Protein AF-A0A9E3TU97-F1 (afdb_monomer_lite)

Secondary structure (DSSP, 8-state):
--HHHHHH---HHHHHHHHHHHHHTT-HHHHHHHHHHHHHH-TT-HHHHHHHHHHHHHHHTHHHHHHHHHHHHTSTT--HHHHHHHHHHHHTT-HHHHHHHHHHHHHHHTTSTTHHHHHHHHHHHTT-HHHHHHHSTTT--TTTS-HHHHHHHHHHHHHHT-HHHHHHHHHHHHTT--GGGHHHHHHHHHHHHHHHHHHS--------------PPPSS-GGGTT--------------

pLDDT: mean 88.55, std 14.14, range [38.28, 98.56]

Structure (mmCIF, N/CA/C/O backbone):
data_AF-A0A9E3TU97-F1
#
_entry.id   AF-A0A9E3TU97-F1
#
loop_
_atom_site.group_PDB
_atom_site.id
_atom_site.type_symbol
_atom_site.label_atom_id
_atom_site.label_alt_id
_atom_site.label_comp_id
_atom_site.label_asym_id
_atom_site.label_entity_id
_atom_site.label_seq_id
_atom_site.pdbx_PDB_ins_code
_atom_site.Cartn_x
_atom_site.Cartn_y
_atom_site.Cartn_z
_atom_site.occupancy
_atom_site.B_iso_or_equiv
_atom_site.auth_seq_id
_atom_site.auth_comp_id
_atom_site.auth_asym_id
_atom_site.auth_atom_id
_atom_site.pdbx_PDB_model_num
ATOM 1 N N . MET A 1 1 ? -29.996 3.936 22.826 1.00 59.66 1 MET A N 1
ATOM 2 C CA . MET A 1 1 ? -29.607 3.284 21.554 1.00 59.66 1 MET A CA 1
ATOM 3 C C . MET A 1 1 ? -30.257 4.063 20.418 1.00 59.66 1 MET A C 1
ATOM 5 O O . MET A 1 1 ? -31.424 4.409 20.568 1.00 59.66 1 MET A O 1
ATOM 9 N N . SER A 1 2 ? -29.524 4.461 19.370 1.00 70.62 2 SER A N 1
ATOM 10 C CA . SER A 1 2 ? -30.099 5.313 18.312 1.00 70.62 2 SER A CA 1
ATOM 11 C C . SER A 1 2 ? -31.160 4.543 17.513 1.00 70.62 2 SER A C 1
ATOM 13 O O . SER A 1 2 ? -31.011 3.342 17.291 1.00 70.62 2 SER A O 1
ATOM 15 N N . LYS A 1 3 ? -32.227 5.225 17.072 1.00 77.06 3 LYS A N 1
ATOM 16 C CA . LYS A 1 3 ? -33.308 4.626 16.264 1.00 77.06 3 LYS A CA 1
ATOM 17 C C . LYS A 1 3 ? -32.763 3.898 15.024 1.00 77.06 3 LYS A C 1
ATOM 19 O O . LYS A 1 3 ? -33.235 2.820 14.697 1.00 77.06 3 LYS A O 1
ATOM 24 N N . TYR A 1 4 ? -31.711 4.445 14.414 1.00 77.31 4 TYR A N 1
ATOM 25 C CA . TYR A 1 4 ? -31.039 3.861 13.254 1.00 77.31 4 TYR A CA 1
ATOM 26 C C . TYR A 1 4 ? -30.397 2.494 13.545 1.00 77.31 4 TYR A C 1
ATOM 28 O O . TYR A 1 4 ? -30.571 1.570 12.764 1.00 77.31 4 TYR A O 1
ATOM 36 N N . ILE A 1 5 ? -29.707 2.323 14.682 1.00 79.81 5 ILE A N 1
ATOM 37 C CA . ILE A 1 5 ? -29.074 1.035 15.040 1.00 79.81 5 ILE A CA 1
ATOM 38 C C . ILE A 1 5 ? -30.126 -0.052 15.287 1.00 79.81 5 ILE A C 1
ATOM 40 O O . ILE A 1 5 ? -29.902 -1.214 14.966 1.00 79.81 5 ILE A O 1
ATOM 44 N N . VAL A 1 6 ? -31.277 0.326 15.847 1.00 76.81 6 VAL A N 1
ATOM 45 C CA . VAL A 1 6 ? -32.398 -0.598 16.072 1.00 76.81 6 VAL A CA 1
ATOM 46 C C . VAL A 1 6 ? -33.006 -1.068 14.747 1.00 76.81 6 VAL A C 1
ATOM 48 O O . VAL A 1 6 ? -33.465 -2.200 14.654 1.00 76.81 6 VAL A O 1
ATOM 51 N N . GLU A 1 7 ? -32.999 -0.208 13.730 1.00 76.31 7 GLU A N 1
ATOM 52 C CA . GLU A 1 7 ? -33.662 -0.444 12.447 1.00 76.31 7 GLU A CA 1
ATOM 53 C C . GLU A 1 7 ? -32.742 -1.104 11.402 1.00 76.31 7 GLU A C 1
ATOM 55 O O . GLU A 1 7 ? -33.196 -1.960 10.649 1.00 76.31 7 GLU A O 1
ATOM 60 N N . TYR A 1 8 ? -31.447 -0.765 11.388 1.00 79.38 8 TYR A N 1
ATOM 61 C CA . TYR A 1 8 ? -30.492 -1.183 10.348 1.00 79.38 8 TYR A CA 1
ATOM 62 C C . TYR A 1 8 ? -29.291 -1.985 10.877 1.00 79.38 8 TYR A C 1
ATOM 64 O O . TYR A 1 8 ? -28.453 -2.429 10.094 1.00 79.38 8 TYR A O 1
ATOM 72 N N . GLY A 1 9 ? -29.202 -2.199 12.192 1.00 83.25 9 GLY A N 1
ATOM 73 C CA . GLY A 1 9 ? -28.065 -2.857 12.833 1.00 83.25 9 GLY A CA 1
ATOM 74 C C . GLY A 1 9 ? -26.868 -1.927 13.060 1.00 83.25 9 GLY A C 1
ATOM 75 O O . GLY A 1 9 ? -26.787 -0.810 12.547 1.00 83.25 9 GLY A O 1
ATOM 76 N N . ALA A 1 10 ? -25.928 -2.384 13.888 1.00 87.50 10 ALA A N 1
ATOM 77 C CA . ALA A 1 10 ? -24.678 -1.676 14.135 1.00 87.50 10 ALA A CA 1
ATOM 78 C C . ALA A 1 10 ? -23.630 -2.065 13.082 1.00 87.50 10 ALA A C 1
ATOM 80 O O . ALA A 1 10 ? -23.418 -3.246 12.820 1.00 87.50 10 ALA A O 1
ATOM 81 N N . THR A 1 11 ? -22.944 -1.069 12.524 1.00 92.31 11 THR A N 1
ATOM 82 C CA . THR A 1 11 ? -21.748 -1.248 11.688 1.00 92.31 11 THR A CA 1
ATOM 83 C C . THR A 1 11 ? -20.593 -0.452 12.286 1.00 92.31 11 THR A C 1
ATOM 85 O O . THR A 1 11 ? -20.832 0.502 13.034 1.00 92.31 11 THR A O 1
ATOM 88 N N . GLY A 1 12 ? -19.347 -0.791 11.933 1.00 92.31 12 GLY A N 1
ATOM 89 C CA . GLY A 1 12 ? -18.174 -0.031 12.383 1.00 92.31 12 GLY A CA 1
ATOM 90 C C . GLY A 1 12 ? -18.302 1.466 12.084 1.00 92.31 12 GLY A C 1
ATOM 91 O O . GLY A 1 12 ? -18.109 2.301 12.962 1.00 92.31 12 GLY A O 1
ATOM 92 N N . MET A 1 13 ? -18.785 1.817 10.887 1.00 93.50 13 MET A N 1
ATOM 93 C CA . MET A 1 13 ? -19.034 3.208 10.500 1.00 93.50 13 MET A CA 1
ATOM 94 C C . MET A 1 13 ? -20.091 3.916 11.345 1.00 93.50 13 MET A C 1
ATOM 96 O O . MET A 1 13 ? -19.877 5.056 11.767 1.00 93.50 13 MET A O 1
ATOM 100 N N . VAL A 1 14 ? -21.218 3.256 11.607 1.00 94.44 14 VAL A N 1
ATOM 101 C CA . VAL A 1 14 ? -22.294 3.830 12.423 1.00 94.44 14 VAL A CA 1
ATOM 102 C C . VAL A 1 14 ? -21.816 4.055 13.854 1.00 94.44 14 VAL A C 1
ATOM 104 O O . VAL A 1 14 ? -22.097 5.108 14.425 1.00 94.44 14 VAL A O 1
ATOM 107 N N . LEU A 1 15 ? -21.070 3.105 14.421 1.00 95.75 15 LEU A N 1
ATOM 108 C CA . LEU A 1 15 ? -20.537 3.227 15.775 1.00 95.75 15 LEU A CA 1
ATOM 109 C C . LEU A 1 15 ? -19.451 4.303 15.869 1.00 95.75 15 LEU A C 1
ATOM 111 O O . LEU A 1 15 ? -19.519 5.128 16.773 1.00 95.75 15 LEU A O 1
ATOM 115 N N . THR A 1 16 ? -18.539 4.410 14.902 1.00 96.31 16 THR A N 1
ATOM 116 C CA . THR A 1 16 ? -17.549 5.501 14.863 1.00 96.31 16 THR A CA 1
ATOM 117 C C . THR A 1 16 ? -18.216 6.877 14.777 1.00 96.31 16 THR A C 1
ATOM 119 O O . THR A 1 16 ? -17.825 7.802 15.486 1.00 96.31 16 THR A O 1
ATOM 122 N N . ASN A 1 17 ? -19.269 7.032 13.970 1.00 95.06 17 ASN A N 1
ATOM 123 C CA . ASN A 1 17 ? -20.013 8.294 13.909 1.00 95.06 17 ASN A CA 1
ATOM 124 C C . ASN A 1 17 ? -20.800 8.569 15.198 1.00 95.06 17 ASN A C 1
ATOM 126 O O . ASN A 1 17 ? -20.856 9.710 15.652 1.00 95.06 17 ASN A O 1
ATOM 130 N N . LEU A 1 18 ? -21.370 7.538 15.826 1.00 95.00 18 LEU A N 1
ATOM 131 C CA . LEU A 1 18 ? -22.032 7.678 17.121 1.00 95.00 18 LEU A CA 1
ATOM 132 C C . LEU A 1 18 ? -21.039 8.100 18.209 1.00 95.00 18 LEU A C 1
ATOM 134 O O . LEU A 1 18 ? -21.344 8.997 18.991 1.00 95.00 18 LEU A O 1
ATOM 138 N N . ALA A 1 19 ? -19.847 7.502 18.236 1.00 96.75 19 ALA A N 1
ATOM 139 C CA . ALA A 1 19 ? -18.779 7.879 19.149 1.00 96.75 19 ALA A CA 1
ATOM 140 C C . ALA A 1 19 ? -18.426 9.367 19.010 1.00 96.75 19 ALA A C 1
ATOM 142 O O . ALA A 1 19 ? -18.309 10.046 20.029 1.00 96.75 19 ALA A O 1
ATOM 143 N N . LYS A 1 20 ? -18.347 9.908 17.782 1.00 96.25 20 LYS A N 1
ATOM 144 C CA . LYS A 1 20 ? -18.107 11.348 17.550 1.00 96.25 20 LYS A CA 1
ATOM 145 C C . LYS A 1 20 ? -19.164 12.225 18.224 1.00 96.25 20 LYS A C 1
ATOM 147 O O . LYS A 1 20 ? -18.806 13.163 18.925 1.00 96.25 20 LYS A O 1
ATOM 152 N N . VAL A 1 21 ? -20.446 11.866 18.110 1.00 96.25 21 VAL A N 1
ATOM 153 C CA . VAL A 1 21 ? -21.548 12.594 18.773 1.00 96.25 21 VAL A CA 1
ATOM 154 C C . VAL A 1 21 ? -21.397 12.593 20.298 1.00 96.25 21 VAL A C 1
ATOM 156 O O . VAL A 1 21 ? -21.683 13.597 20.945 1.00 96.25 21 VAL A O 1
ATOM 159 N N . TYR A 1 22 ? -20.957 11.481 20.892 1.00 96.38 22 TYR A N 1
ATOM 160 C CA . TYR A 1 22 ? -20.690 11.416 22.333 1.00 96.38 22 TYR A CA 1
ATOM 161 C C . TYR A 1 22 ? -19.464 12.249 22.734 1.00 96.38 22 TYR A C 1
ATOM 163 O O . TYR A 1 22 ? -19.502 12.937 23.754 1.00 96.38 22 TYR A O 1
ATOM 171 N N . ALA A 1 23 ? -18.406 12.251 21.922 1.00 96.25 23 ALA A N 1
ATOM 172 C CA . ALA A 1 23 ? -17.219 13.068 22.165 1.00 96.25 23 ALA A CA 1
ATOM 173 C C . ALA A 1 23 ? -17.539 14.573 22.111 1.00 96.25 23 ALA A C 1
ATOM 175 O O . ALA A 1 23 ? -17.132 15.318 22.998 1.00 96.25 23 ALA A O 1
ATOM 176 N N . GLU A 1 24 ? -18.353 15.014 21.146 1.00 96.25 24 GLU A N 1
ATOM 177 C CA . GLU A 1 24 ? -18.825 16.407 21.038 1.00 96.25 24 GLU A CA 1
ATOM 178 C C . GLU A 1 24 ? -19.641 16.868 22.258 1.00 96.25 24 GLU A C 1
ATOM 180 O O . GLU A 1 24 ? -19.709 18.060 22.553 1.00 96.25 24 GLU A O 1
ATOM 185 N N . ARG A 1 25 ? -20.235 15.930 23.005 1.00 96.50 25 ARG A N 1
ATOM 186 C CA . ARG A 1 25 ? -20.959 16.195 24.260 1.00 96.50 25 ARG A CA 1
ATOM 187 C C . ARG A 1 25 ? -20.062 16.171 25.500 1.00 96.50 25 ARG A C 1
ATOM 189 O O . ARG A 1 25 ? -20.557 16.347 26.610 1.00 96.50 25 ARG A O 1
ATOM 196 N N . GLY A 1 26 ? -18.761 15.934 25.336 1.00 96.25 26 GLY A N 1
ATOM 197 C CA . GLY A 1 26 ? -17.810 15.757 26.435 1.00 96.25 26 GLY A CA 1
ATOM 198 C C . GLY A 1 26 ? -17.898 14.387 27.117 1.00 96.25 26 GLY A C 1
ATOM 199 O O . GLY A 1 26 ? -17.238 14.154 28.131 1.00 96.25 26 GLY A O 1
ATOM 200 N N . GLU A 1 27 ? -18.672 13.447 26.569 1.00 97.25 27 GLU A N 1
ATOM 201 C CA . GLU A 1 27 ? -18.866 12.097 27.110 1.00 97.25 27 GLU A CA 1
ATOM 202 C C . GLU A 1 27 ? -17.730 11.153 26.656 1.00 97.25 27 GLU A C 1
ATOM 204 O O . GLU A 1 27 ? -17.955 10.059 26.136 1.00 97.25 27 GLU A O 1
ATOM 209 N N . ASN A 1 28 ? -16.475 11.572 26.855 1.00 95.00 28 ASN A N 1
ATOM 210 C CA . ASN A 1 28 ? -15.288 10.969 26.229 1.00 95.00 28 ASN A CA 1
ATOM 211 C C . ASN A 1 28 ? -15.096 9.476 26.537 1.00 95.00 28 ASN A C 1
ATOM 213 O O . ASN A 1 28 ? -14.736 8.709 25.650 1.00 95.00 28 ASN A O 1
ATOM 217 N N . LYS A 1 29 ? -15.381 9.035 27.771 1.00 95.69 29 LYS A N 1
ATOM 218 C CA . LYS A 1 29 ? -15.289 7.607 28.138 1.00 95.69 29 LYS A CA 1
ATOM 219 C C . LYS A 1 29 ? -16.288 6.750 27.360 1.00 95.69 29 LYS A C 1
ATOM 221 O O . LYS A 1 29 ? -15.980 5.625 26.983 1.00 95.69 29 LYS A O 1
ATOM 226 N N . GLN A 1 30 ? -17.490 7.279 27.139 1.00 96.31 30 GLN A N 1
ATOM 227 C CA . GLN A 1 30 ? -18.523 6.587 26.380 1.00 96.31 30 GLN A CA 1
ATOM 228 C C . GLN A 1 30 ? -18.210 6.610 24.884 1.00 96.31 30 GLN A C 1
ATOM 230 O O . GLN A 1 30 ? -18.377 5.590 24.220 1.00 96.31 30 GLN A O 1
ATOM 235 N N . ALA A 1 31 ? -17.706 7.733 24.369 1.00 97.19 31 ALA A N 1
ATOM 236 C CA . ALA A 1 31 ? -17.239 7.840 22.991 1.00 97.19 31 ALA A CA 1
ATOM 237 C C . ALA A 1 31 ? -16.164 6.792 22.674 1.00 97.19 31 ALA A C 1
ATOM 239 O O . ALA A 1 31 ? -16.297 6.051 21.706 1.00 97.19 31 ALA A O 1
ATOM 240 N N . GLU A 1 32 ? -15.147 6.673 23.528 1.00 97.00 32 GLU A N 1
ATOM 241 C CA . GLU A 1 32 ? -14.060 5.705 23.372 1.00 97.00 32 GLU A CA 1
ATOM 242 C C . GLU A 1 32 ? -14.554 4.250 23.418 1.00 97.00 32 GLU A C 1
ATOM 244 O O . GLU A 1 32 ? -14.161 3.441 22.579 1.00 97.00 32 GLU A O 1
ATOM 249 N N . ALA A 1 33 ? -15.472 3.916 24.333 1.00 96.94 33 ALA A N 1
ATOM 250 C CA . ALA A 1 33 ? -16.066 2.579 24.392 1.00 96.94 33 ALA A CA 1
ATOM 251 C C . ALA A 1 33 ? -16.848 2.231 23.110 1.00 96.94 33 ALA A C 1
ATOM 253 O O . ALA A 1 33 ? -16.692 1.140 22.564 1.00 96.94 33 ALA A O 1
ATOM 254 N N . ILE A 1 34 ? -17.647 3.174 22.596 1.00 96.62 34 ILE A N 1
ATOM 255 C CA . ILE A 1 34 ? -18.413 2.993 21.352 1.00 96.62 34 ILE A CA 1
ATOM 256 C C . ILE A 1 34 ? -17.475 2.885 20.143 1.00 96.62 34 ILE A C 1
ATOM 258 O O . ILE A 1 34 ? -17.721 2.083 19.243 1.00 96.62 34 ILE A O 1
ATOM 262 N N . LEU A 1 35 ? -16.395 3.668 20.119 1.00 97.25 35 LEU A N 1
ATOM 263 C CA . LEU A 1 35 ? -15.379 3.608 19.073 1.00 97.25 35 LEU A CA 1
ATOM 264 C C . LEU A 1 35 ? -14.713 2.227 19.031 1.00 97.25 35 LEU A C 1
ATOM 266 O O . LEU A 1 35 ? -14.584 1.639 17.958 1.00 97.25 35 LEU A O 1
ATOM 270 N N . TRP A 1 36 ? -14.364 1.676 20.196 1.00 97.00 36 TRP A N 1
ATOM 271 C CA . TRP A 1 36 ? -13.825 0.321 20.301 1.00 97.00 36 TRP A CA 1
ATOM 272 C C . TRP A 1 36 ? -14.825 -0.748 19.842 1.00 97.00 36 TRP A C 1
ATOM 274 O O . TRP A 1 36 ? -14.454 -1.691 19.141 1.00 97.00 36 TRP A O 1
ATOM 284 N N . ASP A 1 37 ? -16.109 -0.597 20.179 1.00 96.31 37 ASP A N 1
ATOM 285 C CA . ASP A 1 37 ? -17.163 -1.467 19.650 1.00 96.31 37 ASP A CA 1
ATOM 286 C C . ASP A 1 37 ? -17.256 -1.390 18.120 1.00 96.31 37 ASP A C 1
ATOM 288 O O . ASP A 1 37 ? -17.420 -2.421 17.469 1.00 96.31 37 ASP A O 1
ATOM 292 N N . GLY A 1 38 ? -17.074 -0.200 17.540 1.00 95.94 38 GLY A N 1
ATOM 293 C CA . GLY A 1 38 ? -16.976 -0.000 16.095 1.00 95.94 38 GLY A CA 1
ATOM 294 C C . GLY A 1 38 ? -15.812 -0.759 15.463 1.00 95.94 38 GLY A C 1
ATOM 295 O O . GLY A 1 38 ? -16.012 -1.473 14.481 1.00 95.94 38 GLY A O 1
ATOM 296 N N . LEU A 1 39 ? -14.623 -0.675 16.061 1.00 95.75 39 LEU A N 1
ATOM 297 C CA . LEU A 1 39 ? -13.429 -1.366 15.567 1.00 95.75 39 LEU A CA 1
ATOM 298 C C . LEU A 1 39 ? -13.539 -2.887 15.639 1.00 95.75 39 LEU A C 1
ATOM 300 O O . LEU A 1 39 ? -13.066 -3.573 14.740 1.00 95.75 39 LEU A O 1
ATOM 304 N N . LYS A 1 40 ? -14.204 -3.439 16.658 1.00 95.00 40 LYS A N 1
ATOM 305 C CA . LYS A 1 40 ? -14.471 -4.886 16.713 1.00 95.00 40 LYS A CA 1
ATOM 306 C C . LYS A 1 40 ? -15.360 -5.374 15.564 1.00 95.00 40 LYS A C 1
ATOM 308 O O . LYS A 1 40 ? -15.299 -6.555 15.235 1.00 95.00 40 LYS A O 1
ATOM 313 N N . LEU A 1 41 ? -16.190 -4.500 14.985 1.00 94.62 41 LEU A N 1
ATOM 314 C CA . LEU A 1 41 ? -17.017 -4.820 13.817 1.00 94.62 41 LEU A CA 1
ATOM 315 C C . LEU A 1 41 ? -16.273 -4.609 12.496 1.00 94.62 41 LEU A C 1
ATOM 317 O O . LEU A 1 41 ? -16.476 -5.376 11.560 1.00 94.62 41 LEU A O 1
ATOM 321 N N . ASP A 1 42 ? -15.447 -3.569 12.412 1.00 94.31 42 ASP A N 1
ATOM 322 C CA . ASP A 1 42 ? -14.625 -3.269 11.241 1.00 94.31 42 ASP A CA 1
ATOM 323 C C . ASP A 1 42 ? -13.261 -2.714 11.679 1.00 94.31 42 ASP A C 1
ATOM 325 O O . ASP A 1 42 ? -13.098 -1.498 11.836 1.00 94.31 42 ASP A O 1
ATOM 329 N N . PRO A 1 43 ? -12.257 -3.586 11.876 1.00 93.50 43 PRO A N 1
ATOM 330 C CA . PRO A 1 43 ? -10.947 -3.147 12.338 1.00 93.50 43 PRO A CA 1
ATOM 331 C C . PRO A 1 43 ? -10.136 -2.420 11.262 1.00 93.50 43 PRO A C 1
ATOM 333 O O . PRO A 1 43 ? -9.088 -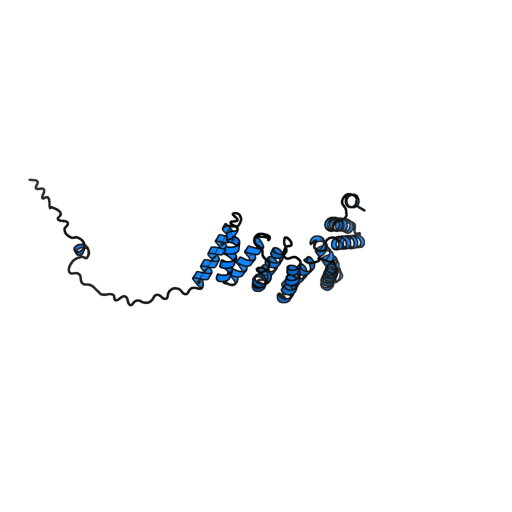1.843 11.559 1.00 93.50 43 PRO A O 1
ATOM 336 N N . ASN A 1 44 ? -10.592 -2.462 10.006 1.00 93.56 44 ASN A N 1
ATOM 337 C CA . ASN A 1 44 ? -9.924 -1.825 8.879 1.00 93.56 44 ASN A CA 1
ATOM 338 C C . ASN A 1 44 ? -10.548 -0.474 8.522 1.00 93.56 44 ASN A C 1
ATOM 340 O O . ASN A 1 44 ? -10.085 0.179 7.582 1.00 93.56 44 ASN A O 1
ATOM 344 N N . GLN A 1 45 ? -11.548 -0.030 9.291 1.00 93.12 45 GLN A N 1
ATOM 345 C CA . GLN A 1 45 ? -12.119 1.295 9.159 1.00 93.12 45 GLN A CA 1
ATOM 346 C C . GLN A 1 45 ? -11.094 2.360 9.562 1.00 93.12 45 GLN A C 1
ATOM 348 O O . GLN A 1 45 ? -10.863 2.627 10.742 1.00 93.12 45 GLN A O 1
ATOM 353 N N . GLU A 1 46 ? -10.521 3.025 8.565 1.00 91.81 46 GLU A N 1
ATOM 354 C CA . GLU A 1 46 ? -9.435 3.990 8.745 1.00 91.81 46 GLU A CA 1
ATOM 355 C C . GLU A 1 46 ? -9.753 5.089 9.765 1.00 91.81 46 GLU A C 1
ATOM 357 O O . GLU A 1 46 ? -9.002 5.281 10.717 1.00 91.81 46 GLU A O 1
ATOM 362 N N . ASN A 1 47 ? -10.903 5.752 9.620 1.00 93.31 47 ASN A N 1
ATOM 363 C CA . ASN A 1 47 ? -11.310 6.829 10.525 1.00 93.31 47 ASN A CA 1
ATOM 364 C C . ASN A 1 47 ? -11.428 6.367 11.983 1.00 93.31 47 ASN A C 1
ATOM 366 O O . ASN A 1 47 ? -11.076 7.116 12.891 1.00 93.31 47 ASN A O 1
ATOM 370 N N . GLY A 1 48 ? -11.951 5.158 12.208 1.00 95.50 48 GLY A N 1
ATOM 371 C CA . GLY A 1 48 ? -12.093 4.606 13.551 1.00 95.50 48 GLY A CA 1
ATOM 372 C C . GLY A 1 48 ? -10.735 4.268 14.158 1.00 95.50 48 GLY A C 1
ATOM 373 O O . GLY A 1 48 ? -10.458 4.627 15.300 1.00 95.50 48 GLY A O 1
ATOM 374 N N . LEU A 1 49 ? -9.867 3.635 13.364 1.00 95.56 49 LEU A N 1
ATOM 375 C CA . LEU A 1 49 ? -8.552 3.176 13.804 1.00 95.56 49 LEU A CA 1
ATOM 376 C C . LEU A 1 49 ? -7.624 4.350 14.119 1.00 95.56 49 LEU A C 1
ATOM 378 O O . LEU A 1 49 ? -6.967 4.350 15.157 1.00 95.56 49 LEU A O 1
ATOM 382 N N . LEU A 1 50 ? -7.595 5.361 13.250 1.00 94.50 50 LEU A N 1
ATOM 383 C CA . LEU A 1 50 ? -6.784 6.557 13.459 1.00 94.50 50 LEU A CA 1
ATOM 384 C C . LEU A 1 50 ? -7.258 7.368 14.657 1.00 94.50 50 LEU A C 1
ATOM 386 O O . LEU A 1 50 ? -6.437 7.838 15.438 1.00 94.50 50 LEU A O 1
ATOM 390 N N . TRP A 1 51 ? -8.573 7.510 14.833 1.00 96.88 51 TRP A N 1
ATOM 391 C CA . TRP A 1 51 ? -9.090 8.233 15.987 1.00 96.88 51 TRP A CA 1
ATOM 392 C C . TRP A 1 51 ? -8.790 7.496 17.296 1.00 96.88 51 TRP A C 1
ATOM 394 O O . TRP A 1 51 ? -8.370 8.118 18.269 1.00 96.88 51 TRP A O 1
ATOM 404 N N . TRP A 1 52 ? -8.918 6.167 17.303 1.00 96.75 52 TRP A N 1
ATOM 405 C CA . TRP A 1 52 ? -8.506 5.335 18.431 1.00 96.75 52 TRP A CA 1
ATOM 406 C C . TRP A 1 52 ? -7.021 5.533 18.748 1.00 96.75 52 TRP A C 1
ATOM 408 O O . TRP A 1 52 ? -6.669 5.851 19.882 1.00 96.75 52 TRP A O 1
ATOM 418 N N . ALA A 1 53 ? -6.150 5.436 17.742 1.00 95.19 53 ALA A N 1
ATOM 419 C CA . ALA A 1 53 ? -4.718 5.634 17.925 1.00 95.19 53 ALA A CA 1
ATOM 420 C C . ALA A 1 53 ? -4.377 7.031 18.468 1.00 95.19 53 ALA A C 1
ATOM 422 O O . ALA A 1 53 ? -3.577 7.136 19.396 1.00 95.19 53 ALA A O 1
ATOM 423 N N . ALA A 1 54 ? -5.037 8.079 17.964 1.00 95.38 54 ALA A N 1
ATOM 424 C CA . ALA A 1 54 ? -4.849 9.454 18.420 1.00 95.38 54 ALA A CA 1
ATOM 425 C C . ALA A 1 54 ? -5.227 9.638 19.900 1.00 95.38 54 ALA A C 1
ATOM 427 O O . ALA A 1 54 ? -4.448 10.210 20.657 1.00 95.38 54 ALA A O 1
ATOM 428 N N . ILE A 1 55 ? -6.363 9.082 20.351 1.00 95.81 55 ILE A N 1
ATOM 429 C CA . ILE A 1 55 ? -6.781 9.141 21.767 1.00 95.81 55 ILE A CA 1
ATOM 430 C C . ILE A 1 55 ? -5.702 8.553 22.687 1.00 95.81 55 ILE A C 1
ATOM 432 O O . ILE A 1 55 ? -5.436 9.079 23.770 1.00 95.81 55 ILE A O 1
ATOM 436 N N . HIS A 1 56 ? -5.087 7.441 22.284 1.00 96.19 56 HIS A N 1
ATOM 437 C CA . HIS A 1 56 ? -4.044 6.799 23.079 1.00 96.19 56 HIS A CA 1
ATOM 438 C C . HIS A 1 56 ? -2.696 7.521 22.976 1.00 96.19 56 HIS A C 1
ATOM 440 O O . HIS A 1 56 ? -1.986 7.619 23.980 1.00 96.19 56 HIS A O 1
ATOM 446 N N . GLU A 1 57 ? -2.352 8.050 21.803 1.00 95.00 57 GLU A N 1
ATOM 447 C CA . GLU A 1 57 ? -1.138 8.840 21.594 1.00 95.00 57 GLU A CA 1
ATOM 448 C C . GLU A 1 57 ? -1.160 10.145 22.397 1.00 95.00 57 GLU A C 1
ATOM 450 O O . GLU A 1 57 ? -0.173 10.477 23.046 1.00 95.00 57 GLU A O 1
ATOM 455 N N . GLU A 1 58 ? -2.299 10.835 22.478 1.00 95.81 58 GLU A N 1
ATOM 456 C CA . GLU A 1 58 ? -2.460 12.022 23.331 1.00 95.81 58 GLU A CA 1
ATOM 457 C C . GLU A 1 58 ? -2.212 11.719 24.817 1.00 95.81 58 GLU A C 1
ATOM 459 O O . GLU A 1 58 ? -1.720 12.567 25.562 1.00 95.81 58 GLU A O 1
ATOM 464 N N . ARG A 1 59 ? -2.542 10.501 25.265 1.00 94.75 59 ARG A N 1
ATOM 465 C CA . ARG A 1 59 ? -2.421 10.093 26.674 1.00 94.75 59 ARG A CA 1
ATOM 466 C C . ARG A 1 59 ? -1.029 9.599 27.046 1.00 94.75 59 ARG A C 1
ATOM 468 O O . ARG A 1 59 ? -0.596 9.829 28.172 1.00 94.75 59 ARG A O 1
ATOM 475 N N . LEU A 1 60 ? -0.368 8.863 26.153 1.00 95.62 60 LEU A N 1
ATOM 476 C CA . LEU A 1 60 ? 0.854 8.103 26.460 1.00 95.62 60 LEU A CA 1
ATOM 477 C C . LEU A 1 60 ? 1.983 8.327 25.436 1.00 95.62 60 LEU A C 1
ATOM 479 O O . LEU A 1 60 ? 2.985 7.610 25.447 1.00 95.62 60 LEU A O 1
ATOM 483 N N . GLY A 1 61 ? 1.831 9.295 24.533 1.00 93.50 61 GLY A N 1
ATOM 484 C CA . GLY A 1 61 ? 2.766 9.557 23.444 1.00 93.50 61 GLY A CA 1
ATOM 485 C C . GLY A 1 61 ? 2.890 8.373 22.485 1.00 93.50 61 GLY A C 1
ATOM 486 O O . GLY A 1 61 ? 1.964 7.579 22.302 1.00 93.50 61 GLY A O 1
ATOM 487 N N . GLN A 1 62 ? 4.079 8.208 21.906 1.00 90.00 62 GLN A N 1
ATOM 488 C CA . GLN A 1 62 ? 4.361 7.148 20.934 1.00 90.00 62 GLN A CA 1
ATOM 489 C C . GLN A 1 62 ? 4.034 5.739 21.456 1.00 90.00 62 GLN A C 1
ATOM 491 O O . GLN A 1 62 ? 3.600 4.891 20.675 1.00 90.00 62 GLN A O 1
ATOM 496 N N . GLN A 1 63 ? 4.203 5.485 22.758 1.00 92.12 63 GLN A N 1
ATOM 497 C CA . GLN A 1 63 ? 3.862 4.189 23.343 1.00 92.12 63 GLN A CA 1
ATOM 498 C C . GLN A 1 63 ? 2.353 3.924 23.274 1.00 92.12 63 GLN A C 1
ATOM 500 O O . GLN A 1 63 ? 1.945 2.832 22.894 1.00 92.12 63 GLN A O 1
ATOM 505 N N . GLY A 1 64 ? 1.522 4.938 23.535 1.00 95.19 64 GLY A N 1
ATOM 506 C CA . GLY A 1 64 ? 0.068 4.831 23.394 1.00 95.19 64 GLY A CA 1
ATOM 507 C C . GLY A 1 64 ? -0.371 4.516 21.967 1.00 95.19 64 GLY A C 1
ATOM 508 O O . GLY A 1 64 ? -1.242 3.670 21.755 1.00 95.19 64 GLY A O 1
ATOM 509 N N . PHE A 1 65 ? 0.275 5.127 20.974 1.00 92.75 65 PHE A N 1
ATOM 510 C CA . PHE A 1 65 ? 0.054 4.778 19.571 1.00 92.75 65 PHE A CA 1
ATOM 511 C C . PHE A 1 65 ? 0.379 3.300 19.299 1.00 92.75 65 PHE A C 1
ATOM 513 O O . PHE A 1 65 ? -0.417 2.578 18.704 1.00 92.75 65 PHE A O 1
ATOM 520 N N . LEU A 1 66 ? 1.536 2.813 19.753 1.00 90.69 66 LEU A N 1
ATOM 521 C CA . LEU A 1 66 ? 1.935 1.420 19.529 1.00 90.69 66 LEU A CA 1
ATOM 522 C C . LEU A 1 66 ? 1.011 0.428 20.247 1.00 90.69 66 LEU A C 1
ATOM 524 O O . LEU A 1 66 ? 0.607 -0.574 19.653 1.00 90.69 66 LEU A O 1
ATOM 528 N N . ASP A 1 67 ? 0.632 0.716 21.489 1.00 93.12 67 ASP A N 1
ATOM 529 C CA . ASP A 1 67 ? -0.249 -0.131 22.296 1.00 93.12 67 ASP A CA 1
ATOM 530 C C . ASP A 1 67 ? -1.668 -0.196 21.718 1.00 93.12 67 ASP A C 1
ATOM 532 O O . ASP A 1 67 ? -2.270 -1.272 21.643 1.00 93.12 67 ASP A O 1
ATOM 536 N N . SER A 1 68 ? -2.199 0.934 21.247 1.00 93.94 68 SER A N 1
ATOM 537 C CA . SER A 1 68 ? -3.511 0.989 20.593 1.00 93.94 68 SER A CA 1
ATOM 538 C C . SER A 1 68 ? -3.522 0.220 19.271 1.00 93.94 68 SER A C 1
ATOM 540 O O . SER A 1 68 ? -4.453 -0.550 19.024 1.00 93.94 68 SER A O 1
ATOM 542 N N . MET A 1 69 ? -2.454 0.328 18.474 1.00 92.81 69 MET A N 1
ATOM 543 C CA . MET A 1 69 ? -2.266 -0.481 17.270 1.00 92.81 69 MET A CA 1
ATOM 544 C C . MET A 1 69 ? -2.169 -1.977 17.611 1.00 92.81 69 MET A C 1
ATOM 546 O O . MET A 1 69 ? -2.865 -2.786 17.000 1.00 92.81 69 MET A O 1
ATOM 550 N N . ASN A 1 70 ? -1.369 -2.365 18.613 1.00 90.81 70 ASN A N 1
ATOM 551 C CA . ASN A 1 70 ? -1.289 -3.749 19.112 1.00 90.81 70 ASN A CA 1
ATOM 552 C C . ASN A 1 70 ? -2.665 -4.292 19.516 1.00 90.81 70 ASN A C 1
ATOM 554 O O . ASN A 1 70 ? -3.020 -5.413 19.156 1.00 90.81 70 ASN A O 1
ATOM 558 N N . THR A 1 71 ? -3.453 -3.472 20.207 1.00 91.88 71 THR A N 1
ATOM 559 C CA . THR A 1 71 ? -4.807 -3.819 20.646 1.00 91.88 71 THR A CA 1
ATOM 560 C C . THR A 1 71 ? -5.738 -4.045 19.452 1.00 91.88 71 THR A C 1
ATOM 562 O O . THR A 1 71 ? -6.424 -5.064 19.396 1.00 91.88 71 THR A O 1
ATOM 565 N N . ALA A 1 72 ? -5.710 -3.166 18.445 1.00 91.00 72 ALA A N 1
ATOM 566 C CA . ALA A 1 72 ? -6.503 -3.327 17.224 1.00 91.00 72 ALA A CA 1
ATOM 567 C C . ALA A 1 72 ? -6.103 -4.572 16.406 1.00 91.00 72 ALA A C 1
ATOM 569 O O . ALA A 1 72 ? -6.954 -5.213 15.793 1.00 91.00 72 ALA A O 1
ATOM 570 N N . ALA A 1 73 ? -4.830 -4.973 16.422 1.00 86.44 73 ALA A N 1
ATOM 571 C CA . ALA A 1 73 ? -4.368 -6.191 15.743 1.00 86.44 73 ALA A CA 1
ATOM 572 C C . ALA A 1 73 ? -4.916 -7.492 16.315 1.00 86.44 73 ALA A C 1
ATOM 574 O O . ALA A 1 73 ? -4.935 -8.495 15.608 1.00 86.44 73 ALA A O 1
ATOM 575 N N . ALA A 1 74 ? -5.303 -7.499 17.591 1.00 88.00 74 ALA A N 1
ATOM 576 C CA . ALA A 1 74 ? -5.898 -8.681 18.198 1.00 88.00 74 ALA A CA 1
ATOM 577 C C . ALA A 1 74 ? -7.280 -8.996 17.598 1.00 88.00 74 ALA A C 1
ATOM 579 O O . ALA A 1 74 ? -7.794 -10.098 17.786 1.00 88.00 74 ALA A O 1
ATOM 580 N N . ILE A 1 75 ? -7.883 -8.046 16.872 1.00 89.81 75 ILE A N 1
ATOM 581 C CA . ILE A 1 75 ? -9.129 -8.260 16.143 1.00 89.81 75 ILE A CA 1
ATOM 582 C C . ILE A 1 75 ? -8.816 -9.062 14.860 1.00 89.81 75 ILE A C 1
ATOM 584 O O . ILE A 1 75 ? -7.930 -8.686 14.090 1.00 89.81 75 ILE A O 1
ATOM 588 N N . PRO A 1 76 ? -9.512 -10.183 14.597 1.00 85.94 76 PRO A N 1
ATOM 589 C CA . PRO A 1 76 ? -9.311 -10.949 13.371 1.00 85.94 76 PRO A CA 1
ATOM 590 C C . PRO A 1 76 ? -9.551 -10.104 12.112 1.00 85.94 76 PRO A C 1
ATOM 592 O O . PRO A 1 76 ? -10.541 -9.385 12.015 1.00 85.94 76 PRO A O 1
ATOM 595 N N . GLY A 1 77 ? -8.657 -10.221 11.128 1.00 85.44 77 GLY A N 1
ATOM 596 C CA . GLY A 1 77 ? -8.761 -9.497 9.855 1.00 85.44 77 GLY A CA 1
ATOM 597 C C . GLY A 1 77 ? -8.181 -8.078 9.858 1.00 85.44 77 GLY A C 1
ATOM 598 O O . GLY A 1 77 ? -8.260 -7.411 8.828 1.00 85.44 77 GLY A O 1
ATOM 599 N N . SER A 1 78 ? -7.575 -7.619 10.958 1.00 89.81 78 SER A N 1
ATOM 600 C CA . SER A 1 78 ? -6.921 -6.306 11.082 1.00 89.81 78 SER A CA 1
ATOM 601 C C . SER A 1 78 ? -5.636 -6.179 10.258 1.00 89.81 78 SER A C 1
ATOM 603 O O . SER A 1 78 ? -4.528 -6.312 10.782 1.00 89.81 78 SER A O 1
ATOM 605 N N . TRP A 1 79 ? -5.754 -5.861 8.973 1.00 92.31 79 TRP A N 1
ATOM 606 C CA . TRP A 1 79 ? -4.601 -5.563 8.123 1.00 92.31 79 TRP A CA 1
ATOM 607 C C . TRP A 1 79 ? -4.231 -4.072 8.151 1.00 92.31 79 TRP A C 1
ATOM 609 O O . TRP A 1 79 ? -3.051 -3.733 8.078 1.00 92.31 79 TRP A O 1
ATOM 619 N N . ARG A 1 80 ? -5.203 -3.163 8.331 1.00 92.62 80 ARG A N 1
ATOM 620 C CA . ARG A 1 80 ? -4.989 -1.703 8.245 1.00 92.62 80 ARG A CA 1
ATOM 621 C C . ARG A 1 80 ? -4.020 -1.181 9.308 1.00 92.62 80 ARG A C 1
ATOM 623 O O . ARG A 1 80 ? -3.280 -0.237 9.052 1.00 92.62 80 ARG A O 1
ATOM 630 N N . ARG A 1 81 ? -3.960 -1.825 10.476 1.00 91.31 81 ARG A N 1
ATOM 631 C CA . ARG A 1 81 ? -2.951 -1.543 11.508 1.00 91.31 81 ARG A CA 1
ATOM 632 C C . ARG A 1 81 ? -1.526 -1.686 10.968 1.00 91.31 81 ARG A C 1
ATOM 634 O O . ARG A 1 81 ? -0.700 -0.808 11.200 1.00 91.31 81 ARG A O 1
ATOM 641 N N . GLN A 1 82 ? -1.240 -2.789 10.276 1.00 92.38 82 GLN A N 1
ATOM 642 C CA . GLN A 1 82 ? 0.102 -3.057 9.756 1.00 92.38 82 GLN A CA 1
ATOM 643 C C . GLN A 1 82 ? 0.515 -1.980 8.749 1.00 92.38 82 GLN A C 1
ATOM 645 O O . GLN A 1 82 ? 1.669 -1.572 8.743 1.00 92.38 82 GLN A O 1
ATOM 650 N N . LEU A 1 83 ? -0.437 -1.450 7.970 1.00 94.44 83 LEU A N 1
ATOM 651 C CA . LEU A 1 83 ? -0.177 -0.357 7.033 1.00 94.44 83 LEU A CA 1
ATOM 652 C C . LEU A 1 83 ? 0.315 0.903 7.762 1.00 94.44 83 LEU A C 1
ATOM 654 O O . LEU A 1 83 ? 1.301 1.513 7.362 1.00 94.44 83 LEU A O 1
ATOM 658 N N . TRP A 1 84 ? -0.328 1.263 8.874 1.00 92.81 84 TRP A N 1
ATOM 659 C CA . TRP A 1 84 ? 0.081 2.416 9.679 1.00 92.81 84 TRP A CA 1
ATOM 660 C C . TRP A 1 84 ? 1.412 2.211 10.401 1.00 92.81 84 TRP A C 1
ATOM 662 O O . TRP A 1 84 ? 2.185 3.159 10.527 1.00 92.81 84 TRP A O 1
ATOM 672 N N . LEU A 1 85 ? 1.709 0.989 10.849 1.00 92.00 85 LEU A N 1
ATOM 673 C CA . LEU A 1 85 ? 3.030 0.671 11.393 1.00 92.00 85 LEU A CA 1
ATOM 674 C C . LEU A 1 85 ? 4.114 0.769 10.320 1.00 92.00 85 LEU A C 1
ATOM 676 O O . LEU A 1 85 ? 5.153 1.367 10.579 1.00 92.00 85 LEU A O 1
ATOM 680 N N . ALA A 1 86 ? 3.842 0.279 9.110 1.00 95.50 86 ALA A N 1
ATOM 681 C CA . ALA A 1 86 ? 4.755 0.401 7.982 1.00 95.50 86 ALA A CA 1
ATOM 682 C C . ALA A 1 86 ? 5.058 1.868 7.652 1.00 95.50 86 ALA A C 1
ATOM 684 O O . ALA A 1 86 ? 6.225 2.241 7.564 1.00 95.50 86 ALA A O 1
ATOM 685 N N . ARG A 1 87 ? 4.028 2.721 7.573 1.00 95.00 87 ARG A N 1
ATOM 686 C CA . ARG A 1 87 ? 4.186 4.172 7.370 1.00 95.00 87 ARG A CA 1
ATOM 687 C C . ARG A 1 87 ? 5.046 4.815 8.452 1.00 95.00 87 ARG A C 1
ATOM 689 O O . ARG A 1 87 ? 5.995 5.518 8.132 1.00 95.00 87 ARG A O 1
ATOM 696 N N . LYS A 1 88 ? 4.786 4.501 9.725 1.00 91.38 88 LYS A N 1
ATOM 697 C CA . LYS A 1 88 ? 5.584 5.018 10.846 1.00 91.38 88 LYS A CA 1
ATOM 698 C C . LYS A 1 88 ? 7.039 4.536 10.796 1.00 91.38 88 LYS A C 1
ATOM 700 O O . LYS A 1 88 ? 7.940 5.284 11.162 1.00 91.38 88 LYS A O 1
ATOM 705 N N . SER A 1 89 ? 7.288 3.309 10.336 1.00 94.38 89 SER A N 1
ATOM 706 C CA . SER A 1 89 ? 8.647 2.811 10.097 1.00 94.38 89 SER A CA 1
ATOM 707 C C . SER A 1 89 ? 9.328 3.538 8.934 1.00 94.38 89 SER A C 1
ATOM 709 O O . SER A 1 89 ? 10.502 3.881 9.058 1.00 94.38 89 SER A O 1
ATOM 711 N N . LEU A 1 90 ? 8.615 3.834 7.842 1.00 96.31 90 LEU A N 1
ATOM 712 C CA . LEU A 1 90 ? 9.144 4.627 6.726 1.00 96.31 90 LEU A CA 1
ATOM 713 C C . LEU A 1 90 ? 9.500 6.059 7.153 1.00 96.31 90 LEU A C 1
ATOM 715 O O . LEU A 1 90 ? 10.605 6.512 6.867 1.00 96.31 90 LEU A O 1
ATOM 719 N N . GLU A 1 91 ? 8.630 6.720 7.920 1.00 93.94 91 GLU A N 1
ATOM 720 C CA . GLU A 1 91 ? 8.881 8.048 8.508 1.00 93.94 91 GLU A CA 1
ATOM 721 C C . GLU A 1 91 ? 10.120 8.071 9.419 1.00 93.94 91 GLU A C 1
ATOM 723 O O . GLU A 1 91 ? 10.766 9.102 9.580 1.00 93.94 91 GLU A O 1
ATOM 728 N N . GLN A 1 92 ? 10.456 6.930 10.026 1.00 93.75 92 GLN A N 1
ATOM 729 C CA . GLN A 1 92 ? 11.625 6.757 10.892 1.00 93.75 92 GLN A CA 1
ATOM 730 C C . GLN A 1 92 ? 12.864 6.255 10.138 1.00 93.75 92 GLN A C 1
ATOM 732 O O . GLN A 1 92 ? 13.821 5.824 10.782 1.00 93.75 92 GLN A O 1
ATOM 737 N N . GLU A 1 93 ? 12.842 6.280 8.802 1.00 95.44 93 GLU A N 1
ATOM 738 C CA . GLU A 1 93 ? 13.918 5.798 7.928 1.00 95.44 93 GLU A CA 1
ATOM 739 C C . GLU A 1 93 ? 14.274 4.317 8.178 1.00 95.44 93 GLU A C 1
ATOM 741 O O . GLU A 1 93 ? 15.427 3.897 8.077 1.00 95.44 93 GLU A O 1
ATOM 746 N N . ARG A 1 94 ? 13.264 3.490 8.493 1.00 96.38 94 ARG A N 1
ATOM 747 C CA . ARG A 1 94 ? 13.383 2.034 8.704 1.00 96.38 94 ARG A CA 1
ATOM 748 C C . ARG A 1 94 ? 12.644 1.245 7.618 1.00 96.38 94 ARG A C 1
ATOM 750 O O . ARG A 1 94 ? 11.662 0.555 7.909 1.00 96.38 94 ARG A O 1
ATOM 757 N N . PRO A 1 95 ? 13.100 1.294 6.356 1.00 95.12 95 PRO A N 1
ATOM 758 C CA . PRO A 1 95 ? 12.389 0.659 5.252 1.00 95.12 95 PRO A CA 1
ATOM 759 C C . PRO A 1 95 ? 12.314 -0.865 5.391 1.00 95.12 95 PRO A C 1
ATOM 761 O O . PRO A 1 95 ? 11.295 -1.452 5.046 1.00 95.12 95 PRO A O 1
ATOM 764 N N . GLN A 1 96 ? 13.330 -1.525 5.955 1.00 95.12 96 GLN A N 1
ATOM 765 C CA . GLN A 1 96 ? 13.308 -2.981 6.140 1.00 95.12 96 GLN A CA 1
ATOM 766 C C . GLN A 1 96 ? 12.211 -3.426 7.114 1.00 95.12 96 GLN A C 1
ATOM 768 O O . GLN A 1 96 ? 11.595 -4.467 6.904 1.00 95.12 96 GLN A O 1
ATOM 773 N N . GLU A 1 97 ? 11.944 -2.635 8.156 1.00 95.50 97 GLU A N 1
ATOM 774 C CA . GLU A 1 97 ? 10.846 -2.899 9.091 1.00 95.50 97 GLU A CA 1
ATOM 775 C C . GLU A 1 97 ? 9.490 -2.710 8.393 1.00 95.50 97 GLU A C 1
ATOM 777 O O . GLU A 1 97 ? 8.606 -3.556 8.509 1.00 95.50 97 GLU A O 1
ATOM 782 N N . ALA A 1 98 ? 9.354 -1.655 7.581 1.00 96.81 98 ALA A N 1
ATOM 783 C CA . ALA A 1 98 ? 8.151 -1.422 6.788 1.00 96.81 98 ALA A CA 1
ATOM 784 C C . ALA A 1 98 ? 7.838 -2.586 5.830 1.00 96.81 98 ALA A C 1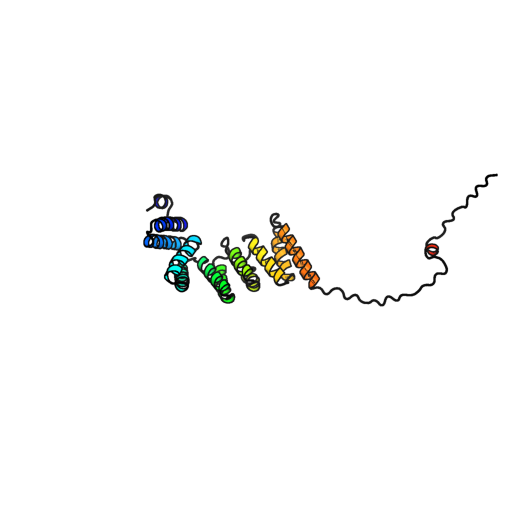
ATOM 786 O O . ALA A 1 98 ? 6.680 -2.992 5.728 1.00 96.81 98 ALA A O 1
ATOM 787 N N . MET A 1 99 ? 8.855 -3.181 5.188 1.00 96.19 99 MET A N 1
ATOM 788 C CA . MET A 1 99 ? 8.652 -4.338 4.302 1.00 96.19 99 MET A CA 1
ATOM 789 C C . MET A 1 99 ? 8.020 -5.527 5.029 1.00 96.19 99 MET A C 1
ATOM 791 O O . MET A 1 99 ? 7.111 -6.149 4.488 1.00 96.19 99 MET A O 1
ATOM 795 N N . GLN A 1 100 ? 8.439 -5.811 6.266 1.00 95.19 100 GLN A N 1
ATOM 796 C CA . GLN A 1 100 ? 7.885 -6.922 7.049 1.00 95.19 100 GLN A CA 1
ATOM 797 C C . GLN A 1 100 ? 6.386 -6.733 7.301 1.00 95.19 100 GLN A C 1
ATOM 799 O O . GLN A 1 100 ? 5.603 -7.678 7.196 1.00 95.19 100 GLN A O 1
ATOM 804 N N . TYR A 1 101 ? 5.965 -5.501 7.589 1.00 95.38 101 TYR A N 1
ATOM 805 C CA . TYR A 1 101 ? 4.550 -5.182 7.741 1.00 95.38 101 TYR A CA 1
ATOM 806 C C . TYR A 1 101 ? 3.786 -5.323 6.421 1.00 95.38 101 TYR A C 1
ATOM 808 O O . TYR A 1 101 ? 2.698 -5.901 6.408 1.00 95.38 101 TYR A O 1
ATOM 816 N N . TYR A 1 102 ? 4.351 -4.851 5.308 1.00 97.19 102 TYR A N 1
ATOM 817 C CA . TYR A 1 102 ? 3.719 -4.978 3.996 1.00 97.19 102 TYR A CA 1
ATOM 818 C C . TYR A 1 102 ? 3.568 -6.435 3.551 1.00 97.19 102 TYR A C 1
ATOM 820 O O . TYR A 1 102 ? 2.492 -6.805 3.088 1.00 97.19 102 TYR A O 1
ATOM 828 N N . GLU A 1 103 ? 4.567 -7.292 3.762 1.00 95.06 103 GLU A N 1
ATOM 829 C CA . GLU A 1 103 ? 4.472 -8.731 3.472 1.00 95.06 103 GLU A CA 1
ATOM 830 C C . GLU A 1 103 ? 3.297 -9.390 4.204 1.00 95.06 103 GLU A C 1
ATOM 832 O O . GLU A 1 103 ? 2.533 -10.160 3.614 1.00 95.06 103 GLU A O 1
ATOM 837 N N . VAL A 1 104 ? 3.098 -9.053 5.483 1.00 93.19 104 VAL A N 1
ATOM 838 C CA . VAL A 1 104 ? 1.958 -9.553 6.261 1.00 93.19 104 VAL A CA 1
ATOM 839 C C . VAL A 1 104 ? 0.635 -9.115 5.634 1.00 93.19 104 VAL A C 1
ATOM 841 O O . VAL A 1 104 ? -0.268 -9.940 5.499 1.00 93.19 104 VAL A O 1
ATOM 844 N N . ILE A 1 105 ? 0.517 -7.851 5.217 1.00 95.00 105 ILE A N 1
ATOM 845 C CA . ILE A 1 105 ? -0.700 -7.322 4.581 1.00 95.00 105 ILE A CA 1
ATOM 846 C C . ILE A 1 105 ? -0.971 -8.029 3.255 1.00 95.00 105 ILE A C 1
ATOM 848 O O . ILE A 1 105 ? -2.099 -8.453 3.012 1.00 95.00 105 ILE A O 1
ATOM 852 N N . LEU A 1 106 ? 0.042 -8.182 2.401 1.00 94.94 106 LEU A N 1
ATOM 853 C CA . LEU A 1 106 ? -0.121 -8.785 1.078 1.00 94.94 106 LEU A CA 1
ATOM 854 C C . LEU A 1 106 ? -0.577 -10.247 1.167 1.00 94.94 106 LEU A C 1
ATOM 856 O O . LEU A 1 106 ? -1.416 -10.673 0.376 1.00 94.94 106 LEU A O 1
ATOM 860 N N . ASN A 1 107 ? -0.127 -10.986 2.183 1.00 91.88 107 ASN A N 1
ATOM 861 C CA . ASN A 1 107 ? -0.563 -12.365 2.412 1.00 91.88 107 ASN A CA 1
ATOM 862 C C . ASN A 1 107 ? -2.050 -12.498 2.783 1.00 91.88 107 ASN A C 1
ATOM 864 O O . ASN A 1 107 ? -2.636 -13.558 2.568 1.00 91.88 107 ASN A O 1
ATOM 868 N N . VAL A 1 108 ? -2.667 -11.453 3.344 1.00 90.50 108 VAL A N 1
ATOM 869 C CA . VAL A 1 108 ? -4.056 -11.514 3.838 1.00 90.50 108 VAL A CA 1
ATOM 870 C C . VAL A 1 108 ? -5.036 -10.660 3.037 1.00 90.50 108 VAL A C 1
ATOM 872 O O . VAL A 1 108 ? -6.227 -10.958 3.017 1.00 90.50 108 VAL A O 1
ATOM 875 N N . ALA A 1 109 ? -4.558 -9.597 2.389 1.00 92.81 109 ALA A N 1
ATOM 876 C CA . ALA A 1 109 ? -5.397 -8.533 1.849 1.00 92.81 109 ALA A CA 1
ATOM 877 C C . ALA A 1 109 ? -4.900 -7.962 0.509 1.00 92.81 109 ALA A C 1
ATOM 879 O O . ALA A 1 109 ? -5.343 -6.884 0.129 1.00 92.81 109 ALA A O 1
ATOM 880 N N . ALA A 1 110 ? -4.034 -8.659 -0.244 1.00 91.38 110 ALA A N 1
ATOM 881 C CA . ALA A 1 110 ? -3.564 -8.165 -1.549 1.00 91.38 110 ALA A CA 1
ATOM 882 C C . ALA A 1 110 ? -4.704 -7.807 -2.524 1.00 91.38 110 ALA A C 1
ATOM 884 O O . ALA A 1 110 ? -4.593 -6.824 -3.244 1.00 91.38 110 ALA A O 1
ATOM 885 N N . ASN A 1 111 ? -5.813 -8.557 -2.501 1.00 91.38 111 ASN A N 1
ATOM 886 C CA . ASN A 1 111 ? -6.986 -8.294 -3.348 1.00 91.38 111 ASN A CA 1
ATOM 887 C C . ASN A 1 111 ? -7.985 -7.291 -2.730 1.00 91.38 111 ASN A C 1
ATOM 889 O O . ASN A 1 111 ? -9.079 -7.107 -3.262 1.00 91.38 111 ASN A O 1
ATOM 893 N N . HIS A 1 112 ? -7.674 -6.694 -1.576 1.00 88.81 112 HIS A N 1
ATOM 894 C CA . HIS A 1 112 ? -8.538 -5.695 -0.956 1.00 88.81 112 HIS A CA 1
ATOM 895 C C . HIS A 1 112 ? -8.325 -4.335 -1.635 1.00 88.81 112 HIS A C 1
ATOM 897 O O . HIS A 1 112 ? -7.189 -3.935 -1.874 1.00 88.81 112 HIS A O 1
ATOM 903 N N . GLY A 1 113 ? -9.430 -3.639 -1.930 1.00 79.44 113 GLY A N 1
ATOM 904 C CA . GLY A 1 113 ? -9.536 -2.662 -3.025 1.00 79.44 113 GLY A CA 1
ATOM 905 C C . GLY A 1 113 ? -8.377 -1.677 -3.215 1.00 79.44 113 GLY A C 1
ATOM 906 O O . GLY A 1 113 ? -7.945 -1.473 -4.341 1.00 79.44 113 GLY A O 1
ATOM 907 N N . ASP A 1 114 ? -7.855 -1.089 -2.140 1.00 88.12 114 ASP A N 1
ATOM 908 C CA . ASP A 1 114 ? -6.839 -0.032 -2.169 1.00 88.12 114 ASP A CA 1
ATOM 909 C C . ASP A 1 114 ? -5.474 -0.455 -1.594 1.00 88.12 114 ASP A C 1
ATOM 911 O O . ASP A 1 114 ? -4.557 0.363 -1.535 1.00 88.12 114 ASP A O 1
ATOM 915 N N . VAL A 1 115 ? -5.304 -1.717 -1.181 1.00 94.75 115 VAL A N 1
ATOM 916 C CA . VAL A 1 115 ? -4.100 -2.175 -0.46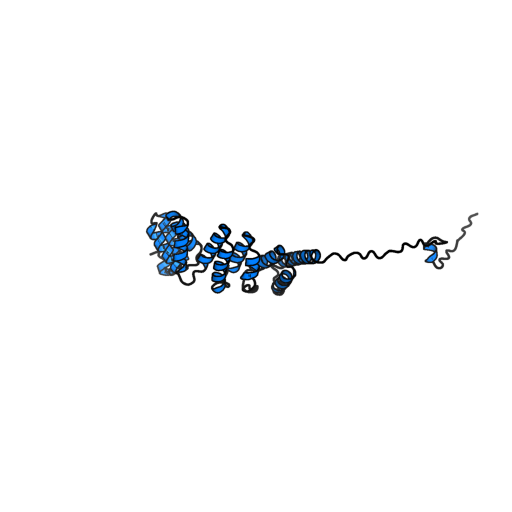4 1.00 94.75 115 VAL A CA 1
ATOM 917 C C . VAL A 1 115 ? -2.845 -2.021 -1.311 1.00 94.75 115 VAL A C 1
ATOM 919 O O . VAL A 1 115 ? -1.889 -1.390 -0.865 1.00 94.75 115 VAL A O 1
ATOM 922 N N . LEU A 1 116 ? -2.836 -2.555 -2.536 1.00 96.88 116 LEU A N 1
ATOM 923 C CA . LEU A 1 116 ? -1.641 -2.476 -3.379 1.00 96.88 116 LEU A CA 1
ATOM 924 C C . LEU A 1 116 ? -1.292 -1.034 -3.738 1.00 96.88 116 LEU A C 1
ATOM 926 O O . LEU A 1 116 ? -0.116 -0.692 -3.735 1.00 96.88 116 LEU A O 1
ATOM 930 N N . MET A 1 117 ? -2.298 -0.198 -4.004 1.00 96.38 117 MET A N 1
ATOM 931 C CA . MET A 1 117 ? -2.114 1.220 -4.314 1.00 96.38 117 MET A CA 1
ATOM 932 C C . MET A 1 117 ? -1.511 1.976 -3.126 1.00 96.38 117 MET A C 1
ATOM 934 O O . MET A 1 117 ? -0.573 2.748 -3.309 1.00 96.38 117 MET A O 1
ATOM 938 N N . GLN A 1 118 ? -2.006 1.734 -1.908 1.00 96.31 118 GLN A N 1
ATOM 939 C CA . GLN A 1 118 ? -1.458 2.360 -0.707 1.00 96.31 118 GLN A CA 1
ATOM 940 C C . GLN A 1 118 ? -0.013 1.925 -0.458 1.00 96.31 118 GLN A C 1
ATOM 942 O O . GLN A 1 118 ? 0.845 2.780 -0.274 1.00 96.31 118 GLN A O 1
ATOM 947 N N . ILE A 1 119 ? 0.279 0.623 -0.528 1.00 98.00 119 ILE A N 1
ATOM 948 C CA . ILE A 1 119 ? 1.640 0.116 -0.313 1.00 98.00 119 ILE A CA 1
ATOM 949 C C . ILE A 1 119 ? 2.592 0.652 -1.390 1.00 98.00 119 ILE A C 1
ATOM 951 O O . ILE A 1 119 ? 3.656 1.174 -1.066 1.00 98.00 119 ILE A O 1
ATOM 955 N N . SER A 1 120 ? 2.224 0.572 -2.673 1.00 97.88 120 SER A N 1
ATOM 956 C CA . SER A 1 120 ? 3.076 1.079 -3.753 1.00 97.88 120 SER A CA 1
ATOM 957 C C . SER A 1 120 ? 3.260 2.595 -3.690 1.00 97.88 120 SER A C 1
ATOM 959 O O . SER A 1 120 ? 4.290 3.095 -4.133 1.00 97.88 120 SER A O 1
ATOM 961 N N . GLY A 1 121 ? 2.269 3.335 -3.187 1.00 97.38 121 GLY A N 1
ATOM 962 C CA . GLY A 1 121 ? 2.352 4.777 -2.965 1.00 97.38 121 GLY A CA 1
ATOM 963 C C . GLY A 1 121 ? 3.304 5.126 -1.825 1.00 97.38 121 GLY A C 1
ATOM 964 O O . GLY A 1 121 ? 4.253 5.877 -2.039 1.00 97.38 121 GLY A O 1
ATOM 965 N N . ASP A 1 122 ? 3.103 4.518 -0.653 1.00 97.69 122 ASP A N 1
ATOM 966 C CA . ASP A 1 122 ? 3.943 4.725 0.530 1.00 97.69 122 ASP A CA 1
ATOM 967 C C . ASP A 1 122 ? 5.427 4.461 0.208 1.00 97.69 122 ASP A C 1
ATOM 969 O O . ASP A 1 122 ? 6.300 5.269 0.534 1.00 97.69 122 ASP A O 1
ATOM 973 N N . LEU A 1 123 ? 5.711 3.351 -0.485 1.00 98.00 123 LEU A N 1
ATOM 974 C CA . LEU A 1 123 ? 7.062 2.976 -0.900 1.00 98.00 123 LEU A CA 1
ATOM 975 C C . LEU A 1 123 ? 7.663 3.964 -1.905 1.00 98.00 123 LEU A C 1
ATOM 977 O O . LEU A 1 123 ? 8.837 4.315 -1.782 1.00 98.00 123 LEU A O 1
ATOM 981 N N . GLY A 1 124 ? 6.873 4.424 -2.878 1.00 96.75 124 GLY A N 1
ATOM 982 C CA . GLY A 1 124 ? 7.319 5.380 -3.892 1.00 96.75 124 GLY A CA 1
ATOM 983 C C . GLY A 1 124 ? 7.703 6.726 -3.284 1.00 96.75 124 GLY A C 1
ATOM 984 O O . GLY A 1 124 ? 8.782 7.241 -3.565 1.00 96.75 124 GLY A O 1
ATOM 985 N N . THR A 1 125 ? 6.881 7.257 -2.373 1.00 96.62 125 THR A N 1
ATOM 986 C CA . THR A 1 125 ? 7.163 8.520 -1.669 1.00 96.62 125 THR A CA 1
ATOM 987 C C . THR A 1 125 ? 8.473 8.482 -0.875 1.00 96.62 125 THR A C 1
ATOM 989 O O . THR A 1 125 ? 9.125 9.512 -0.733 1.00 96.62 125 THR A O 1
ATOM 992 N N . HIS A 1 126 ? 8.892 7.303 -0.409 1.00 96.62 126 HIS A N 1
ATOM 993 C CA . HIS A 1 126 ? 10.139 7.111 0.338 1.00 96.62 126 HIS A CA 1
ATOM 994 C C . HIS A 1 126 ? 11.294 6.569 -0.525 1.00 96.62 126 HIS A C 1
ATOM 996 O O . HIS A 1 126 ? 12.299 6.111 0.016 1.00 96.62 126 HIS A O 1
ATOM 1002 N N . GLY A 1 127 ? 11.163 6.561 -1.859 1.00 95.38 127 GLY A N 1
ATOM 1003 C CA . GLY A 1 127 ? 12.207 6.082 -2.775 1.00 95.38 127 GLY A CA 1
ATOM 1004 C C . GLY A 1 127 ? 12.540 4.589 -2.631 1.00 95.38 127 GLY A C 1
ATOM 1005 O O . GLY A 1 127 ? 13.598 4.134 -3.066 1.00 95.38 127 GLY A O 1
ATOM 1006 N N . CYS A 1 128 ? 11.655 3.798 -2.020 1.00 97.12 128 CYS A N 1
ATOM 1007 C CA . CYS A 1 128 ? 11.854 2.376 -1.742 1.00 97.12 128 CYS A CA 1
ATOM 1008 C C . CYS A 1 128 ? 11.539 1.506 -2.973 1.00 97.12 128 CYS A C 1
ATOM 1010 O O . CYS A 1 128 ? 10.715 0.591 -2.921 1.00 97.12 128 CYS A O 1
ATOM 1012 N N . LEU A 1 129 ? 12.209 1.790 -4.092 1.00 97.19 129 LEU A N 1
ATOM 1013 C CA . LEU A 1 129 ? 11.935 1.182 -5.398 1.00 97.19 129 LEU A CA 1
ATOM 1014 C C . LEU A 1 129 ? 12.149 -0.338 -5.410 1.00 97.19 129 LEU A C 1
ATOM 1016 O O . LEU A 1 129 ? 11.337 -1.067 -5.973 1.00 97.19 129 LEU A O 1
ATOM 1020 N N . ASP A 1 130 ? 13.198 -0.832 -4.741 1.00 96.50 130 ASP A N 1
ATOM 1021 C CA . ASP A 1 130 ? 13.441 -2.279 -4.625 1.00 96.50 130 ASP A CA 1
ATOM 1022 C C . ASP A 1 130 ? 12.291 -2.983 -3.891 1.00 96.50 130 ASP A C 1
ATOM 1024 O O . ASP A 1 130 ? 11.905 -4.093 -4.255 1.00 96.50 130 ASP A O 1
ATOM 1028 N N . GLY A 1 131 ? 11.696 -2.310 -2.900 1.00 96.69 131 GLY A N 1
ATOM 1029 C CA . GLY A 1 131 ? 10.508 -2.789 -2.195 1.00 96.69 131 GLY A CA 1
ATOM 1030 C C . GLY A 1 131 ? 9.300 -2.899 -3.123 1.00 96.69 131 GLY A C 1
ATOM 1031 O O . GLY A 1 131 ? 8.633 -3.933 -3.125 1.00 96.69 131 GLY A O 1
ATOM 1032 N N . ILE A 1 132 ? 9.059 -1.886 -3.969 1.00 98.12 132 ILE A N 1
ATOM 1033 C CA . ILE A 1 132 ? 7.980 -1.922 -4.973 1.00 98.12 132 ILE A CA 1
ATOM 1034 C C . ILE A 1 132 ? 8.164 -3.133 -5.885 1.00 98.12 132 ILE A C 1
ATOM 1036 O O . ILE A 1 132 ? 7.249 -3.944 -6.013 1.00 98.12 132 ILE A O 1
ATOM 1040 N N . LEU A 1 133 ? 9.346 -3.274 -6.491 1.00 97.88 133 LEU A N 1
ATOM 1041 C CA . LEU A 1 133 ? 9.621 -4.301 -7.499 1.00 97.88 133 LEU A CA 1
ATOM 1042 C C . LEU A 1 133 ? 9.678 -5.723 -6.922 1.00 97.88 133 LEU A C 1
ATOM 1044 O O . LEU A 1 133 ? 9.433 -6.684 -7.650 1.00 97.88 133 LEU A O 1
ATOM 1048 N N . THR A 1 134 ? 9.951 -5.863 -5.624 1.00 96.50 134 THR A N 1
ATOM 1049 C CA . THR A 1 134 ? 9.961 -7.163 -4.938 1.00 96.50 134 THR A CA 1
ATOM 1050 C C . THR A 1 134 ? 8.563 -7.581 -4.488 1.00 96.50 134 THR A C 1
ATOM 1052 O O . THR A 1 134 ? 8.166 -8.725 -4.702 1.00 96.50 134 THR A O 1
ATOM 1055 N N . LEU A 1 135 ? 7.808 -6.671 -3.865 1.00 97.00 135 LEU A N 1
ATOM 1056 C CA . LEU A 1 135 ? 6.564 -7.018 -3.174 1.00 97.00 135 LEU A CA 1
ATOM 1057 C C . LEU A 1 135 ? 5.331 -6.978 -4.078 1.00 97.00 135 LEU A C 1
ATOM 1059 O O . LEU A 1 135 ? 4.430 -7.800 -3.920 1.00 97.00 135 LEU A O 1
ATOM 1063 N N . ILE A 1 136 ? 5.259 -6.028 -5.014 1.00 97.12 136 ILE A N 1
ATOM 1064 C CA . ILE A 1 136 ? 4.001 -5.716 -5.708 1.00 97.12 136 ILE A CA 1
ATOM 1065 C C . ILE A 1 136 ? 3.801 -6.535 -6.996 1.00 97.12 136 ILE A C 1
ATOM 1067 O O . ILE A 1 136 ? 2.728 -7.128 -7.143 1.00 97.12 136 ILE A O 1
ATOM 1071 N N . PRO A 1 137 ? 4.775 -6.653 -7.925 1.00 96.00 137 PRO A N 1
ATOM 1072 C CA . PRO A 1 137 ? 4.581 -7.396 -9.172 1.00 96.00 137 PRO A CA 1
ATOM 1073 C C . PRO A 1 137 ? 4.080 -8.844 -9.023 1.00 96.00 137 PRO A C 1
ATOM 1075 O O . PRO A 1 137 ? 3.235 -9.232 -9.836 1.00 96.00 137 PRO A O 1
ATOM 1078 N N . PRO A 1 138 ? 4.524 -9.645 -8.025 1.00 95.19 138 PRO A N 1
ATOM 1079 C CA . PRO A 1 138 ? 4.066 -11.030 -7.872 1.00 95.19 138 PRO A CA 1
ATOM 1080 C C . PRO A 1 138 ? 2.571 -11.171 -7.565 1.00 95.19 138 PRO A C 1
ATOM 1082 O O . PRO A 1 138 ? 1.969 -12.181 -7.923 1.00 95.19 138 PRO A O 1
ATOM 1085 N N . VAL A 1 139 ? 1.974 -10.174 -6.908 1.00 95.75 139 VAL A N 1
ATOM 1086 C CA . VAL A 1 139 ? 0.562 -10.193 -6.491 1.00 95.75 139 VAL A CA 1
ATOM 1087 C C . VAL A 1 139 ? -0.322 -9.297 -7.356 1.00 95.75 139 VAL A C 1
ATOM 1089 O O . VAL A 1 139 ? -1.540 -9.439 -7.344 1.00 95.75 139 VAL A O 1
ATOM 1092 N N . TYR A 1 140 ? 0.264 -8.385 -8.134 1.00 96.44 140 TYR A N 1
ATOM 1093 C CA . TYR A 1 140 ? -0.485 -7.473 -8.986 1.00 96.44 140 TYR A CA 1
ATOM 1094 C C . TYR A 1 140 ? -1.108 -8.180 -10.197 1.00 96.44 140 TYR A C 1
ATOM 1096 O O . TYR A 1 140 ? -0.414 -8.720 -11.063 1.00 96.44 140 TYR A O 1
ATOM 1104 N N . ASP A 1 141 ? -2.434 -8.116 -10.281 1.00 93.75 141 ASP A N 1
ATOM 1105 C CA . ASP A 1 141 ? -3.259 -8.462 -11.429 1.00 93.75 141 ASP A CA 1
ATOM 1106 C C . ASP A 1 141 ? -3.888 -7.203 -12.079 1.00 93.75 141 ASP A C 1
ATOM 1108 O O . ASP A 1 141 ? -4.779 -6.600 -11.477 1.00 93.75 141 ASP A O 1
ATOM 1112 N N . PRO A 1 142 ? -3.466 -6.809 -13.299 1.00 92.62 142 PRO A N 1
ATOM 1113 C CA . PRO A 1 142 ? -4.001 -5.650 -14.017 1.00 92.62 142 PRO A CA 1
ATOM 1114 C C . PRO A 1 142 ? -5.511 -5.689 -14.307 1.00 92.62 142 PRO A C 1
ATOM 1116 O O . PRO A 1 142 ? -6.104 -4.642 -14.556 1.00 92.62 142 PRO A O 1
ATOM 1119 N N . GLU A 1 143 ? -6.135 -6.873 -14.311 1.00 91.62 143 GLU A N 1
ATOM 1120 C CA . GLU A 1 143 ? -7.581 -7.010 -14.539 1.00 91.62 143 GLU A CA 1
ATOM 1121 C C . GLU A 1 143 ? -8.406 -6.779 -13.267 1.00 91.62 143 GLU A C 1
ATOM 1123 O O . GLU A 1 143 ? -9.592 -6.460 -13.346 1.00 91.62 143 GLU A O 1
ATOM 1128 N N . LYS A 1 144 ? -7.793 -6.953 -12.090 1.00 91.69 144 LYS A N 1
ATOM 1129 C CA . LYS A 1 144 ? -8.484 -6.889 -10.791 1.00 91.69 144 LYS A CA 1
ATOM 1130 C C . LYS A 1 144 ? -8.119 -5.661 -9.976 1.00 91.69 144 LYS A C 1
ATOM 1132 O O . LYS A 1 144 ? -8.952 -5.163 -9.225 1.00 91.69 144 LYS A O 1
ATOM 1137 N N . HIS A 1 145 ? -6.871 -5.225 -10.070 1.00 94.31 145 HIS A N 1
ATOM 1138 C CA . HIS A 1 145 ? -6.327 -4.184 -9.214 1.00 94.31 145 HIS A CA 1
ATOM 1139 C C . HIS A 1 145 ? -6.326 -2.819 -9.885 1.00 94.31 145 HIS A C 1
ATOM 1141 O O . HIS A 1 145 ? -6.413 -2.687 -11.106 1.00 94.31 145 HIS A O 1
ATOM 1147 N N . ASP A 1 146 ? -6.191 -1.798 -9.044 1.00 92.69 146 ASP A N 1
ATOM 1148 C CA . ASP A 1 146 ? -6.123 -0.415 -9.475 1.00 92.69 146 ASP A CA 1
ATOM 1149 C C . ASP A 1 146 ? -4.959 -0.178 -10.457 1.00 92.69 146 ASP A C 1
ATOM 1151 O O . ASP A 1 146 ? -3.855 -0.721 -10.321 1.00 92.69 146 ASP A O 1
ATOM 1155 N N . VAL A 1 147 ? -5.206 0.633 -11.485 1.00 93.69 147 VAL A N 1
ATOM 1156 C CA . VAL A 1 147 ? -4.214 0.892 -12.535 1.00 93.69 147 VAL A CA 1
ATOM 1157 C C . VAL A 1 147 ? -3.039 1.732 -12.030 1.00 93.69 147 VAL A C 1
ATOM 1159 O O . VAL A 1 147 ? -1.922 1.583 -12.524 1.00 93.69 147 VAL A O 1
ATOM 1162 N N . HIS A 1 148 ? -3.242 2.565 -11.009 1.00 95.25 148 HIS A N 1
ATOM 1163 C CA . HIS A 1 148 ? -2.187 3.394 -10.434 1.00 95.25 148 HIS A CA 1
ATOM 1164 C C . HIS A 1 148 ? -1.119 2.549 -9.733 1.00 95.25 148 HIS A C 1
ATOM 1166 O O . HIS A 1 148 ? 0.056 2.904 -9.772 1.00 95.25 148 HIS A O 1
ATOM 1172 N N . THR A 1 149 ? -1.467 1.370 -9.204 1.00 97.44 149 THR A N 1
ATOM 1173 C CA . THR A 1 149 ? -0.462 0.388 -8.765 1.00 97.44 149 THR A CA 1
ATOM 1174 C C . THR A 1 149 ? 0.441 -0.041 -9.926 1.00 97.44 149 THR A C 1
ATOM 1176 O O . THR A 1 149 ? 1.659 -0.111 -9.768 1.00 97.44 149 THR A O 1
ATOM 1179 N N . GLY A 1 150 ? -0.135 -0.287 -11.107 1.00 97.06 150 GLY A N 1
ATOM 1180 C CA . GLY A 1 150 ? 0.618 -0.614 -12.319 1.00 97.06 150 GLY A CA 1
ATOM 1181 C C . GLY A 1 150 ? 1.553 0.519 -12.747 1.00 97.06 150 GLY A C 1
ATOM 1182 O O . GLY A 1 150 ? 2.709 0.265 -13.083 1.00 97.06 150 GLY A O 1
ATOM 1183 N N . PHE A 1 151 ? 1.091 1.769 -12.667 1.00 97.75 151 PHE A N 1
ATOM 1184 C CA . PHE A 1 151 ? 1.924 2.945 -12.940 1.00 97.75 151 PHE A CA 1
ATOM 1185 C C . PHE A 1 151 ? 3.079 3.086 -11.947 1.00 97.75 151 PHE A C 1
ATOM 1187 O O . PHE A 1 151 ? 4.201 3.332 -12.375 1.00 97.75 151 PHE A O 1
ATOM 1194 N N . ASN A 1 152 ? 2.859 2.832 -10.655 1.00 98.19 152 ASN A N 1
ATOM 1195 C CA . ASN A 1 152 ? 3.940 2.866 -9.667 1.00 98.19 152 ASN A CA 1
ATOM 1196 C C . ASN A 1 152 ? 5.016 1.800 -9.944 1.00 98.19 152 ASN A C 1
ATOM 1198 O O . ASN A 1 152 ? 6.200 2.066 -9.754 1.00 98.19 152 ASN A O 1
ATOM 1202 N N . ILE A 1 153 ? 4.634 0.612 -10.430 1.00 98.50 153 ILE A N 1
ATOM 1203 C CA . ILE A 1 153 ? 5.595 -0.426 -10.844 1.00 98.50 153 ILE A CA 1
ATOM 1204 C C . ILE A 1 153 ? 6.391 0.028 -12.076 1.00 98.50 153 ILE A C 1
ATOM 1206 O O . ILE A 1 153 ? 7.614 -0.097 -12.096 1.00 98.50 153 ILE A O 1
ATOM 1210 N N . LEU A 1 154 ? 5.716 0.567 -13.098 1.00 98.50 154 LEU A N 1
ATOM 1211 C CA . LEU A 1 154 ? 6.375 1.083 -14.305 1.00 98.50 154 LEU A CA 1
ATOM 1212 C C . LEU A 1 154 ? 7.348 2.215 -13.966 1.00 98.50 154 LEU A C 1
ATOM 1214 O O . LEU A 1 154 ? 8.489 2.196 -14.421 1.00 98.50 154 LEU A O 1
ATOM 1218 N N . GLN A 1 155 ? 6.922 3.148 -13.115 1.00 98.50 155 GLN A N 1
ATOM 1219 C CA . GLN A 1 155 ? 7.755 4.236 -12.620 1.00 98.50 155 GLN A CA 1
ATOM 1220 C C . GLN A 1 155 ? 8.988 3.710 -11.877 1.00 98.50 155 GLN A C 1
ATOM 1222 O O . GLN A 1 155 ? 10.095 4.173 -12.139 1.00 98.50 155 GLN A O 1
ATOM 1227 N N . ALA A 1 156 ? 8.831 2.698 -11.018 1.00 98.50 156 ALA A N 1
ATOM 1228 C CA . ALA A 1 156 ? 9.956 2.095 -10.310 1.00 98.50 156 ALA A CA 1
ATOM 1229 C C . ALA A 1 156 ? 10.977 1.449 -11.265 1.00 98.50 156 ALA A C 1
ATOM 1231 O O . ALA A 1 156 ? 12.181 1.574 -11.039 1.00 98.50 156 ALA A O 1
ATOM 1232 N N . TYR A 1 157 ? 10.526 0.810 -12.351 1.00 98.56 157 TYR A N 1
ATOM 1233 C CA . TYR A 1 157 ? 11.427 0.306 -13.393 1.00 98.56 157 TYR A CA 1
ATOM 1234 C C . TYR A 1 157 ? 12.151 1.432 -14.140 1.00 98.56 157 TYR A C 1
ATOM 1236 O O . TYR A 1 157 ? 13.354 1.313 -14.377 1.00 98.56 157 TYR A O 1
ATOM 1244 N N . VAL A 1 158 ? 11.454 2.525 -14.481 1.00 98.38 158 VAL A N 1
ATOM 1245 C CA . VAL A 1 158 ? 12.065 3.700 -15.129 1.00 98.38 158 VAL A CA 1
ATOM 1246 C C . VAL A 1 158 ? 13.161 4.292 -14.244 1.00 98.38 158 VAL A C 1
ATOM 1248 O O . VAL A 1 158 ? 14.287 4.472 -14.699 1.00 98.38 158 VAL A O 1
ATOM 1251 N N . GLU A 1 159 ? 12.871 4.532 -12.967 1.00 97.69 159 GLU A N 1
ATOM 1252 C CA . GLU A 1 159 ? 13.832 5.125 -12.029 1.00 97.69 159 GLU A CA 1
ATOM 1253 C C . GLU A 1 159 ? 15.029 4.214 -11.732 1.00 97.69 159 GLU A C 1
ATOM 1255 O O . GLU A 1 159 ? 16.134 4.697 -11.488 1.00 97.69 159 GLU A O 1
ATOM 1260 N N . LYS A 1 160 ? 14.844 2.890 -11.799 1.00 97.00 160 LYS A N 1
ATOM 1261 C CA . LYS A 1 160 ? 15.937 1.912 -11.697 1.00 97.00 160 LYS A CA 1
ATOM 1262 C C . LYS A 1 160 ? 16.737 1.747 -12.991 1.00 97.00 160 LYS A C 1
ATOM 1264 O O . LYS A 1 160 ? 17.782 1.101 -12.962 1.00 97.00 160 LYS A O 1
ATOM 1269 N N . GLY A 1 161 ? 16.264 2.299 -14.108 1.00 96.56 161 GLY A N 1
ATOM 1270 C CA . GLY A 1 161 ? 16.866 2.105 -15.427 1.00 96.56 161 GLY A CA 1
ATOM 1271 C C . GLY A 1 161 ? 16.681 0.693 -15.998 1.00 96.56 161 GLY A C 1
ATOM 1272 O O . GLY A 1 161 ? 17.342 0.336 -16.973 1.00 96.56 161 GLY A O 1
ATOM 1273 N N . ASP A 1 162 ? 15.799 -0.127 -15.419 1.00 96.88 162 ASP A N 1
ATOM 1274 C CA . ASP A 1 162 ? 15.559 -1.506 -15.861 1.00 96.88 162 ASP A CA 1
ATOM 1275 C C . ASP A 1 162 ? 14.499 -1.529 -16.968 1.00 96.88 162 ASP A C 1
ATOM 1277 O O . ASP A 1 162 ? 13.329 -1.878 -16.773 1.00 96.88 162 ASP A O 1
ATOM 1281 N N . TYR A 1 163 ? 14.924 -1.118 -18.164 1.00 97.69 163 TYR A N 1
ATOM 1282 C CA . TYR A 1 163 ? 14.050 -1.067 -19.331 1.00 97.69 163 TYR A CA 1
ATOM 1283 C C . TYR A 1 163 ? 13.597 -2.459 -19.790 1.00 97.69 163 TYR A C 1
ATOM 1285 O O . TYR A 1 163 ? 12.511 -2.585 -20.349 1.00 97.69 163 TYR A O 1
ATOM 1293 N N . ILE A 1 164 ? 14.378 -3.514 -19.532 1.00 97.00 164 ILE A N 1
ATOM 1294 C CA . ILE A 1 164 ? 14.060 -4.878 -19.973 1.00 97.00 164 ILE A CA 1
ATOM 1295 C C . ILE A 1 164 ? 12.830 -5.390 -19.223 1.00 97.00 164 ILE A C 1
ATOM 1297 O O . ILE A 1 164 ? 11.842 -5.813 -19.836 1.00 97.00 164 ILE A O 1
ATOM 1301 N N . MET A 1 165 ? 12.872 -5.349 -17.889 1.00 97.62 165 MET A N 1
ATOM 1302 C CA . MET A 1 165 ? 11.739 -5.785 -17.077 1.00 97.62 165 MET A CA 1
ATOM 1303 C C . MET A 1 165 ? 10.575 -4.800 -17.182 1.00 97.62 165 MET A C 1
ATOM 1305 O O . MET A 1 165 ? 9.424 -5.236 -17.276 1.00 97.62 165 MET A O 1
ATOM 1309 N N . GLY A 1 166 ? 10.870 -3.500 -17.271 1.00 98.06 166 GLY A N 1
ATOM 1310 C CA . GLY A 1 166 ? 9.887 -2.447 -17.499 1.00 98.06 166 GLY A CA 1
ATOM 1311 C C . GLY A 1 166 ? 9.063 -2.650 -18.771 1.00 98.06 166 GLY A C 1
ATOM 1312 O O . GLY A 1 166 ? 7.834 -2.693 -18.703 1.00 98.06 166 GLY A O 1
ATOM 1313 N N . GLN A 1 167 ? 9.706 -2.878 -19.921 1.00 98.00 167 GLN A N 1
ATOM 1314 C CA . GLN A 1 167 ? 9.021 -3.154 -21.191 1.00 98.00 167 GLN A CA 1
ATOM 1315 C C . GLN A 1 167 ? 8.205 -4.447 -21.134 1.00 98.00 167 GLN A C 1
ATOM 1317 O O . GLN A 1 167 ? 7.068 -4.485 -21.611 1.00 98.00 167 GLN A O 1
ATOM 1322 N N . ARG A 1 168 ? 8.741 -5.506 -20.515 1.00 97.12 168 ARG A N 1
ATOM 1323 C CA . ARG A 1 168 ? 8.008 -6.768 -20.345 1.00 97.12 168 ARG A CA 1
ATOM 1324 C C . ARG A 1 168 ? 6.737 -6.577 -19.516 1.00 97.12 168 ARG A C 1
ATOM 1326 O O . ARG A 1 168 ? 5.689 -7.118 -19.868 1.00 97.12 168 ARG A O 1
ATOM 1333 N N . PHE A 1 169 ? 6.823 -5.820 -18.426 1.00 97.69 169 PHE A N 1
ATOM 1334 C CA . PHE A 1 169 ? 5.673 -5.512 -17.583 1.00 97.69 169 PHE A CA 1
ATOM 1335 C C . PHE A 1 169 ? 4.676 -4.589 -18.300 1.00 97.69 169 PHE A C 1
ATOM 1337 O O . PHE A 1 169 ? 3.473 -4.837 -18.263 1.00 97.69 169 PHE A O 1
ATOM 1344 N N . LEU A 1 170 ? 5.164 -3.588 -19.033 1.00 97.62 170 LEU A N 1
ATOM 1345 C CA . LEU A 1 170 ? 4.348 -2.677 -19.835 1.00 97.62 170 LEU A CA 1
ATOM 1346 C C . LEU A 1 170 ? 3.496 -3.423 -20.872 1.00 97.62 170 LEU A C 1
ATOM 1348 O O . LEU A 1 170 ? 2.301 -3.153 -20.994 1.00 97.62 170 LEU A O 1
ATOM 1352 N N . GLN A 1 171 ? 4.067 -4.417 -21.561 1.00 96.12 171 GLN A N 1
ATOM 1353 C CA . GLN A 1 171 ? 3.325 -5.260 -22.507 1.00 96.12 171 GLN A CA 1
ATOM 1354 C C . GLN A 1 171 ? 2.162 -6.008 -21.841 1.00 96.12 171 GLN A C 1
ATOM 1356 O O . GLN A 1 171 ? 1.087 -6.120 -22.427 1.00 96.12 171 GLN A O 1
ATOM 1361 N N . ARG A 1 172 ? 2.328 -6.462 -20.589 1.00 94.38 172 ARG A N 1
ATOM 1362 C CA . ARG A 1 172 ? 1.256 -7.126 -19.828 1.00 94.38 172 ARG A CA 1
ATOM 1363 C C . ARG A 1 172 ? 0.041 -6.213 -19.628 1.00 94.38 172 ARG A C 1
ATOM 1365 O O . ARG A 1 172 ? -1.080 -6.708 -19.652 1.00 94.38 172 ARG A O 1
ATOM 1372 N N . ILE A 1 173 ? 0.253 -4.909 -19.442 1.00 95.25 173 ILE A N 1
ATOM 1373 C CA . ILE A 1 173 ? -0.836 -3.935 -19.274 1.00 95.25 173 ILE A CA 1
ATOM 1374 C C . ILE A 1 173 ? -1.401 -3.505 -20.637 1.00 95.25 173 ILE A C 1
ATOM 1376 O O . ILE A 1 173 ? -2.616 -3.390 -20.777 1.00 95.25 173 ILE A O 1
ATOM 1380 N N . PHE A 1 174 ? -0.557 -3.330 -21.661 1.00 93.44 174 PHE A N 1
ATOM 1381 C CA . PHE A 1 174 ? -1.001 -2.955 -23.013 1.00 93.44 174 PHE A CA 1
ATOM 1382 C C . PHE A 1 174 ? -1.994 -3.946 -23.627 1.00 93.44 174 PHE A C 1
ATOM 1384 O O . PHE A 1 174 ? -2.925 -3.521 -24.307 1.00 93.44 174 PHE A O 1
ATOM 1391 N N . VAL A 1 175 ? -1.825 -5.249 -23.372 1.00 93.94 175 VAL A N 1
ATOM 1392 C CA . VAL A 1 175 ? -2.712 -6.308 -23.893 1.00 93.94 175 VAL A CA 1
ATOM 1393 C C . VAL A 1 175 ? -4.166 -6.145 -23.432 1.00 93.94 175 VAL A C 1
ATOM 1395 O O . VAL A 1 175 ? -5.068 -6.622 -24.115 1.00 93.94 175 VAL A O 1
ATOM 1398 N N . LEU A 1 176 ? -4.416 -5.431 -22.329 1.00 92.50 176 LEU A N 1
ATOM 1399 C CA . LEU A 1 176 ? -5.775 -5.138 -21.865 1.00 92.50 176 LEU A CA 1
ATOM 1400 C C . LEU A 1 176 ? -6.543 -4.170 -22.785 1.00 92.50 176 LEU A C 1
ATOM 1402 O O . LEU A 1 176 ? -7.744 -4.002 -22.594 1.00 92.50 176 LEU A O 1
ATOM 1406 N N . ASP A 1 177 ? -5.856 -3.501 -23.723 1.00 93.12 177 ASP A N 1
ATOM 1407 C CA . ASP A 1 177 ? -6.399 -2.513 -24.674 1.00 93.12 177 ASP A CA 1
ATOM 1408 C C . ASP A 1 177 ? -7.369 -1.502 -24.037 1.00 93.12 177 ASP A C 1
ATOM 1410 O O . ASP A 1 177 ? -8.436 -1.166 -24.555 1.00 93.12 177 ASP A O 1
ATOM 1414 N N . ARG A 1 178 ? -6.987 -1.004 -22.859 1.00 93.31 178 ARG A N 1
ATOM 1415 C CA . ARG A 1 178 ? -7.773 -0.028 -22.109 1.00 93.31 178 ARG A CA 1
ATOM 1416 C C . ARG A 1 178 ? -7.561 1.386 -22.668 1.00 93.31 178 ARG A C 1
ATOM 1418 O O . ARG A 1 178 ? -6.449 1.915 -22.573 1.00 93.31 178 ARG A O 1
ATOM 1425 N N . PRO A 1 179 ? -8.596 2.034 -23.239 1.00 94.19 179 PRO A N 1
ATOM 1426 C CA . PRO A 1 179 ? -8.444 3.337 -23.882 1.00 94.19 179 PRO A CA 1
ATOM 1427 C C . PRO A 1 179 ? -8.156 4.465 -22.885 1.00 94.19 179 PRO A C 1
ATOM 1429 O O . PRO A 1 179 ? -7.474 5.420 -23.241 1.00 94.19 179 PRO A O 1
ATOM 1432 N N . ASP A 1 180 ? -8.634 4.345 -21.646 1.00 94.81 180 ASP A N 1
ATOM 1433 C CA . ASP A 1 180 ? -8.506 5.351 -20.589 1.00 94.81 180 ASP A CA 1
ATOM 1434 C C . ASP A 1 180 ? -7.069 5.536 -20.082 1.00 94.81 180 ASP A C 1
ATOM 1436 O O . ASP A 1 180 ? -6.737 6.594 -19.559 1.00 94.81 180 ASP A O 1
ATOM 1440 N N . ILE A 1 181 ? -6.204 4.534 -20.265 1.00 95.50 181 ILE A N 1
ATOM 1441 C CA . ILE A 1 181 ? -4.820 4.543 -19.757 1.00 95.50 181 ILE A CA 1
ATOM 1442 C C . ILE A 1 181 ? -3.780 4.575 -20.882 1.00 95.50 181 ILE A C 1
ATOM 1444 O O . ILE A 1 181 ? -2.579 4.610 -20.620 1.00 95.50 181 ILE A O 1
ATOM 1448 N N . ARG A 1 182 ? -4.225 4.558 -22.144 1.00 95.69 182 ARG A N 1
ATOM 1449 C CA . ARG A 1 182 ? -3.373 4.385 -23.327 1.00 95.69 182 ARG A CA 1
ATOM 1450 C C . ARG A 1 182 ? -2.266 5.437 -23.422 1.00 95.69 182 ARG A C 1
ATOM 1452 O O . ARG A 1 182 ? -1.123 5.089 -23.703 1.00 95.69 182 ARG A O 1
ATOM 1459 N N . GLU A 1 183 ? -2.581 6.702 -23.157 1.00 96.62 183 GLU A N 1
ATOM 1460 C CA . GLU A 1 183 ? -1.596 7.793 -23.187 1.00 96.62 183 GLU A CA 1
ATOM 1461 C C . GLU A 1 183 ? -0.499 7.605 -22.131 1.00 96.62 183 GLU A C 1
ATOM 1463 O O . GLU A 1 183 ? 0.684 7.736 -22.444 1.00 96.62 183 GLU A O 1
ATOM 1468 N N . CYS A 1 184 ? -0.867 7.201 -20.910 1.00 96.81 184 CYS A N 1
ATOM 1469 C CA . CYS A 1 184 ? 0.094 6.891 -19.850 1.00 96.81 184 CYS A CA 1
ATOM 1470 C C . CYS A 1 184 ? 1.005 5.717 -20.237 1.00 96.81 184 CYS A C 1
ATOM 1472 O O . CYS A 1 184 ? 2.210 5.762 -20.002 1.00 96.81 184 CYS A O 1
ATOM 1474 N N . LEU A 1 185 ? 0.464 4.674 -20.874 1.00 97.75 185 LEU A N 1
ATOM 1475 C CA . LEU A 1 185 ? 1.275 3.541 -21.331 1.00 97.75 185 LEU A CA 1
ATOM 1476 C C . LEU A 1 185 ? 2.240 3.938 -22.459 1.00 97.75 185 LEU A C 1
ATOM 1478 O O . LEU A 1 185 ? 3.382 3.480 -22.474 1.00 97.75 185 LEU A O 1
ATOM 1482 N N . HIS A 1 186 ? 1.821 4.815 -23.376 1.00 98.06 186 HIS A N 1
ATOM 1483 C CA . HIS A 1 186 ? 2.711 5.360 -24.405 1.00 98.06 186 HIS A CA 1
ATOM 1484 C C . HIS A 1 186 ? 3.815 6.243 -23.821 1.00 98.06 186 HIS A C 1
ATOM 1486 O O . HIS A 1 186 ? 4.941 6.192 -24.313 1.00 98.06 186 HIS A O 1
ATOM 1492 N N . TYR A 1 187 ? 3.525 6.999 -22.759 1.00 98.25 187 TYR A N 1
ATOM 1493 C CA . TYR A 1 187 ? 4.550 7.728 -22.016 1.00 98.25 187 TYR A CA 1
ATOM 1494 C C . TYR A 1 187 ? 5.632 6.772 -21.488 1.00 98.25 187 TYR A C 1
ATOM 1496 O O . TYR A 1 187 ? 6.803 6.941 -21.822 1.00 98.25 187 TYR A O 1
ATOM 1504 N N . TYR A 1 188 ? 5.252 5.710 -20.769 1.00 98.50 188 TYR A N 1
ATOM 1505 C CA . TYR A 1 188 ? 6.224 4.729 -20.269 1.00 98.50 188 TYR A CA 1
ATOM 1506 C C . TYR A 1 188 ? 6.967 3.994 -21.391 1.00 98.50 188 TYR A C 1
ATOM 1508 O O . TYR A 1 188 ? 8.158 3.725 -21.257 1.00 98.50 188 TYR A O 1
ATOM 1516 N N . ALA A 1 189 ? 6.307 3.708 -22.518 1.00 98.38 189 ALA A N 1
ATOM 1517 C CA . ALA A 1 189 ? 6.970 3.121 -23.683 1.00 98.38 189 ALA A CA 1
ATOM 1518 C C . ALA A 1 189 ? 8.115 4.013 -24.191 1.00 98.38 189 ALA A C 1
ATOM 1520 O O . ALA A 1 189 ? 9.206 3.515 -24.461 1.00 98.38 189 ALA A O 1
ATOM 1521 N N . ALA A 1 190 ? 7.877 5.325 -24.277 1.00 98.44 190 ALA A N 1
ATOM 1522 C CA . ALA A 1 190 ? 8.890 6.287 -24.691 1.00 98.44 190 ALA A CA 1
ATOM 1523 C C . ALA A 1 190 ? 10.031 6.405 -23.668 1.00 98.44 190 ALA A C 1
ATOM 1525 O O . ALA A 1 190 ? 11.191 6.477 -24.067 1.00 98.44 190 ALA A O 1
ATOM 1526 N N . GLU A 1 191 ? 9.732 6.395 -22.364 1.00 98.56 191 GLU A N 1
ATOM 1527 C CA . GLU A 1 191 ? 10.768 6.416 -21.320 1.00 98.56 191 GLU A CA 1
ATOM 1528 C C . GLU A 1 191 ? 11.667 5.175 -21.374 1.00 98.56 191 GLU A C 1
ATOM 1530 O O . GLU A 1 191 ? 12.889 5.295 -21.291 1.00 98.56 191 GLU A O 1
ATOM 1535 N N . PHE A 1 192 ? 11.100 3.987 -21.594 1.00 98.44 192 PHE A N 1
ATOM 1536 C CA . PHE A 1 192 ? 11.916 2.783 -21.731 1.00 98.44 192 PHE A CA 1
ATOM 1537 C C . PHE A 1 192 ? 12.751 2.756 -23.011 1.00 98.44 192 PHE A C 1
ATOM 1539 O O . PHE A 1 192 ? 13.869 2.248 -22.966 1.00 98.44 192 PHE A O 1
ATOM 1546 N N . GLU A 1 193 ? 12.264 3.309 -24.126 1.00 97.56 193 GLU A N 1
ATOM 1547 C CA . GLU A 1 193 ? 13.086 3.401 -25.340 1.00 97.56 193 GLU A CA 1
ATOM 1548 C C . GLU A 1 193 ? 14.273 4.348 -25.132 1.00 97.56 193 GLU A C 1
ATOM 1550 O O . GLU A 1 193 ? 15.397 3.992 -25.466 1.00 97.56 193 GLU A O 1
ATOM 1555 N N . LYS A 1 194 ? 14.071 5.490 -24.458 1.00 97.25 194 LYS A N 1
ATOM 1556 C CA . LYS A 1 194 ? 15.180 6.387 -24.085 1.00 97.25 194 LYS A CA 1
ATOM 1557 C C . LYS A 1 194 ? 16.230 5.682 -23.221 1.00 97.25 194 LYS A C 1
ATOM 1559 O O . LYS A 1 194 ? 17.424 5.879 -23.429 1.00 97.25 194 LYS A O 1
ATOM 1564 N N . LEU A 1 195 ? 15.798 4.882 -22.241 1.00 97.06 195 LEU A N 1
ATOM 1565 C CA . LEU A 1 195 ? 16.705 4.117 -21.378 1.00 97.06 195 LEU A CA 1
ATOM 1566 C C . LEU A 1 195 ? 17.480 3.053 -22.160 1.00 97.06 195 LEU A C 1
ATOM 1568 O O . LEU A 1 195 ? 18.672 2.869 -21.9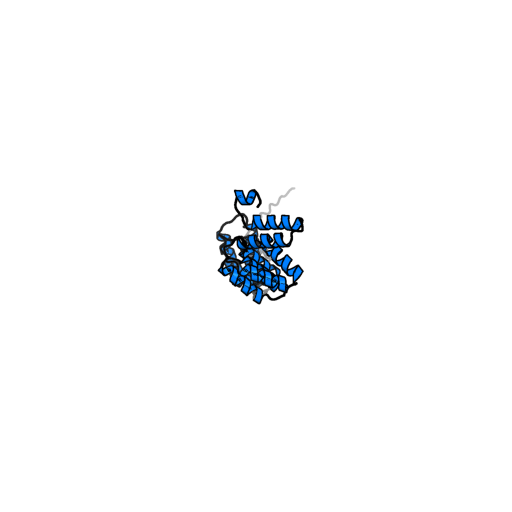24 1.00 97.06 195 LEU A O 1
ATOM 1572 N N . LYS A 1 196 ? 16.814 2.378 -23.098 1.00 96.00 196 LYS A N 1
ATOM 1573 C CA . LYS A 1 196 ? 17.435 1.400 -23.987 1.00 96.00 196 LYS A CA 1
ATOM 1574 C C . LYS A 1 196 ? 18.481 2.056 -24.892 1.00 96.00 196 LYS A C 1
ATOM 1576 O O . LYS A 1 196 ? 19.621 1.601 -24.906 1.00 96.00 196 LYS A O 1
ATOM 1581 N N . ASP A 1 197 ? 18.129 3.153 -25.560 1.00 94.38 197 ASP A N 1
ATOM 1582 C CA . ASP A 1 197 ? 19.037 3.911 -26.430 1.00 94.38 197 ASP A CA 1
ATOM 1583 C C . ASP A 1 197 ? 20.259 4.437 -25.664 1.00 94.38 197 ASP A C 1
ATOM 1585 O O . ASP A 1 197 ? 21.367 4.461 -26.190 1.00 94.38 197 ASP A O 1
ATOM 1589 N N . ALA A 1 198 ? 20.078 4.842 -24.403 1.00 91.62 198 ALA A N 1
ATOM 1590 C CA . ALA A 1 198 ? 21.176 5.279 -23.544 1.00 91.62 198 ALA A CA 1
ATOM 1591 C C . ALA A 1 198 ? 22.076 4.122 -23.068 1.00 91.62 198 ALA A C 1
ATOM 1593 O O . ALA A 1 198 ? 23.247 4.348 -22.752 1.00 91.62 198 ALA A O 1
ATOM 1594 N N . ALA A 1 199 ? 21.539 2.902 -22.978 1.00 87.94 199 ALA A N 1
ATOM 1595 C CA . ALA A 1 199 ? 22.277 1.708 -22.574 1.00 87.94 199 ALA A CA 1
ATOM 1596 C C . ALA A 1 199 ? 23.045 1.065 -23.741 1.00 87.94 199 ALA A C 1
ATOM 1598 O O . ALA A 1 199 ? 24.071 0.417 -23.515 1.00 87.94 199 ALA A O 1
ATOM 1599 N N . GLU A 1 200 ? 22.571 1.233 -24.977 1.00 80.81 200 GLU A N 1
ATOM 1600 C CA . GLU A 1 200 ? 23.289 0.804 -26.171 1.00 80.81 200 GLU A CA 1
ATOM 1601 C C . GLU A 1 200 ? 24.438 1.785 -26.468 1.00 80.81 200 GLU A C 1
ATOM 1603 O O . GLU A 1 200 ? 24.214 2.984 -26.649 1.00 80.81 200 GLU A O 1
ATOM 1608 N N . PRO A 1 201 ? 25.704 1.324 -26.515 1.00 64.06 201 PRO A N 1
ATOM 1609 C CA . PRO A 1 201 ? 26.783 2.193 -26.940 1.00 64.06 201 PRO A CA 1
ATOM 1610 C C . PRO A 1 201 ? 26.501 2.649 -28.371 1.00 64.06 201 PRO A C 1
ATOM 1612 O O . PRO A 1 201 ? 26.238 1.819 -29.244 1.00 64.06 201 PRO A O 1
ATOM 1615 N N . LEU A 1 202 ? 26.598 3.965 -28.607 1.00 60.97 202 LEU A N 1
ATOM 1616 C CA . LEU A 1 202 ? 26.618 4.528 -29.957 1.00 60.97 202 LEU A CA 1
ATOM 1617 C C . LEU A 1 202 ? 27.541 3.656 -30.816 1.00 60.97 202 LEU A C 1
ATOM 1619 O O . LEU A 1 202 ? 28.648 3.350 -30.347 1.00 60.97 202 LEU A O 1
ATOM 1623 N N . PRO A 1 203 ? 27.127 3.253 -32.035 1.00 59.38 203 PRO A N 1
ATOM 1624 C CA . PRO A 1 203 ? 28.018 2.557 -32.943 1.00 59.38 203 PRO A CA 1
ATOM 1625 C C . PRO A 1 203 ? 29.317 3.345 -32.972 1.00 59.38 203 PRO A C 1
ATOM 1627 O O . PRO A 1 203 ? 29.303 4.535 -33.302 1.00 59.38 203 PRO A O 1
ATOM 1630 N N . GLN A 1 204 ? 30.422 2.722 -32.550 1.00 53.59 204 GLN A N 1
ATOM 1631 C CA . GLN A 1 204 ? 31.723 3.319 -32.789 1.00 53.59 204 GLN A CA 1
ATOM 1632 C C . GLN A 1 204 ? 31.744 3.569 -34.286 1.00 53.59 204 GLN A C 1
ATOM 1634 O O . GLN A 1 204 ? 31.635 2.615 -35.060 1.00 53.59 204 GLN A O 1
ATOM 1639 N N . ALA A 1 205 ? 31.784 4.842 -34.686 1.00 56.50 205 ALA A N 1
ATOM 1640 C CA . ALA A 1 205 ? 32.092 5.178 -36.054 1.00 56.50 205 ALA A CA 1
ATOM 1641 C C . ALA A 1 205 ? 33.419 4.475 -36.306 1.00 56.50 205 ALA A C 1
ATOM 1643 O O . ALA A 1 205 ? 34.446 4.859 -35.745 1.00 56.50 205 ALA A O 1
ATOM 1644 N N . GLN A 1 206 ? 33.383 3.369 -37.050 1.00 52.88 206 GLN A N 1
ATOM 1645 C CA . GLN A 1 206 ? 34.587 2.893 -37.683 1.00 52.88 206 GLN A CA 1
ATOM 1646 C C . GLN A 1 206 ? 35.033 4.110 -38.478 1.00 52.88 206 GLN A C 1
ATOM 1648 O O . GLN A 1 206 ? 34.311 4.565 -39.367 1.00 52.88 206 GLN A O 1
ATOM 1653 N N . GLU A 1 207 ? 36.158 4.703 -38.088 1.00 54.75 207 GLU A N 1
ATOM 1654 C CA . GLU A 1 207 ? 36.916 5.539 -38.998 1.00 54.75 207 GLU A CA 1
ATOM 1655 C C . GLU A 1 207 ? 37.320 4.601 -40.139 1.00 54.75 207 GLU A C 1
ATOM 1657 O O . GLU A 1 207 ? 38.431 4.073 -40.180 1.00 54.75 207 GLU A O 1
ATOM 1662 N N . GLU A 1 208 ? 36.381 4.304 -41.044 1.00 57.41 208 GLU A N 1
ATOM 1663 C CA . GLU A 1 208 ? 36.735 3.899 -42.384 1.00 57.41 208 GLU A CA 1
ATOM 1664 C C . GLU A 1 208 ? 37.682 4.994 -42.836 1.00 57.41 208 GLU A C 1
ATOM 1666 O O . GLU A 1 208 ? 37.321 6.174 -42.876 1.00 57.41 208 GLU A O 1
ATOM 1671 N N . GLN A 1 209 ? 38.936 4.613 -43.067 1.00 50.50 209 GLN A N 1
ATOM 1672 C CA . GLN A 1 209 ? 39.891 5.484 -43.714 1.00 50.50 209 GLN A CA 1
ATOM 1673 C C . GLN A 1 209 ? 39.287 5.818 -45.072 1.00 50.50 209 GLN A C 1
ATOM 1675 O O . GLN A 1 209 ? 39.417 5.059 -46.030 1.00 50.50 209 GLN A O 1
ATOM 1680 N N . VAL A 1 210 ? 38.558 6.931 -45.134 1.00 65.25 210 VAL A N 1
ATOM 1681 C CA . VAL A 1 210 ? 38.061 7.475 -46.383 1.00 65.25 210 VAL A CA 1
ATOM 1682 C C . VAL A 1 210 ? 39.310 7.891 -47.135 1.00 65.25 210 VAL A C 1
ATOM 1684 O O . VAL A 1 210 ? 39.916 8.924 -46.848 1.00 65.25 210 VAL A O 1
ATOM 1687 N N . GLU A 1 211 ? 39.744 7.046 -48.063 1.00 62.78 211 GLU A N 1
ATOM 1688 C CA . GLU A 1 211 ? 40.830 7.379 -48.964 1.00 62.78 211 GLU A CA 1
ATOM 1689 C C . GLU A 1 211 ? 40.321 8.492 -49.886 1.00 62.78 211 GLU A C 1
ATOM 1691 O O . GLU A 1 211 ? 39.612 8.266 -50.869 1.00 62.78 211 GLU A O 1
ATOM 1696 N N . VAL A 1 212 ? 40.622 9.739 -49.521 1.00 68.75 212 VAL A N 1
ATOM 1697 C CA . VAL A 1 212 ? 40.282 10.903 -50.337 1.00 68.75 212 VAL A CA 1
ATOM 1698 C C . VAL A 1 212 ? 41.230 10.927 -51.531 1.00 68.75 212 VAL A C 1
ATOM 1700 O O . VAL A 1 212 ? 42.305 11.525 -51.498 1.00 68.75 212 VAL A O 1
ATOM 1703 N N . VAL A 1 213 ? 40.830 10.256 -52.609 1.00 72.19 213 VAL A N 1
ATOM 1704 C CA . VAL A 1 213 ? 41.568 10.270 -53.872 1.00 72.19 213 VAL A CA 1
ATOM 1705 C C . VAL A 1 213 ? 41.186 11.518 -54.663 1.00 72.19 213 VAL A C 1
ATOM 1707 O O . VAL A 1 213 ? 40.051 11.682 -55.114 1.00 72.19 213 VAL A O 1
ATOM 1710 N N . ALA A 1 214 ? 42.155 12.408 -54.878 1.00 74.69 214 ALA A N 1
ATOM 1711 C CA . ALA A 1 214 ? 41.990 13.544 -55.775 1.00 74.69 214 ALA A CA 1
ATOM 1712 C C . ALA A 1 214 ? 41.964 13.064 -57.237 1.00 74.69 214 ALA A C 1
ATOM 1714 O O . ALA A 1 214 ? 43.002 12.893 -57.878 1.00 74.69 214 ALA A O 1
ATOM 1715 N N . ALA A 1 215 ? 40.768 12.858 -57.784 1.00 75.12 215 ALA A N 1
ATOM 1716 C CA . ALA A 1 215 ? 40.592 12.564 -59.200 1.00 75.12 215 ALA A CA 1
ATOM 1717 C C . ALA A 1 215 ? 40.760 13.843 -60.039 1.00 75.12 215 ALA A C 1
ATOM 1719 O O . ALA A 1 215 ? 40.024 14.820 -59.880 1.00 75.12 215 ALA A O 1
ATOM 1720 N N . ARG A 1 216 ? 41.727 13.845 -60.965 1.00 76.75 216 ARG A N 1
ATOM 1721 C CA . ARG A 1 216 ? 41.830 14.891 -61.990 1.00 76.75 216 ARG A CA 1
ATOM 1722 C C . ARG A 1 216 ? 40.908 14.557 -63.151 1.00 76.75 216 ARG A C 1
ATOM 1724 O O . ARG A 1 216 ? 41.107 13.565 -63.847 1.00 76.75 216 ARG A O 1
ATOM 1731 N N . PHE A 1 217 ? 39.943 15.433 -63.391 1.00 77.69 217 PHE A N 1
ATOM 1732 C CA . PHE A 1 217 ? 39.091 15.371 -64.569 1.00 77.69 217 PHE A CA 1
ATOM 1733 C C . PHE A 1 217 ? 39.629 16.320 -65.639 1.00 77.69 217 PHE A C 1
ATOM 1735 O O . PHE A 1 217 ? 39.927 17.480 -65.367 1.00 77.69 217 PHE A O 1
ATOM 1742 N N . ASN A 1 218 ? 39.727 15.833 -66.875 1.00 83.00 218 ASN A N 1
ATOM 1743 C CA . ASN A 1 218 ? 40.161 16.643 -68.020 1.00 83.00 218 ASN A CA 1
ATOM 1744 C C . ASN A 1 218 ? 39.015 17.475 -68.623 1.00 83.00 218 ASN A C 1
ATOM 1746 O O . ASN A 1 218 ? 39.221 18.219 -69.581 1.00 83.00 218 ASN A O 1
ATOM 1750 N N . ARG A 1 219 ? 37.794 17.322 -68.100 1.00 77.69 219 ARG A N 1
ATOM 1751 C CA . ARG A 1 219 ? 36.595 18.084 -68.457 1.00 77.69 219 ARG A CA 1
ATOM 1752 C C . ARG A 1 219 ? 35.779 18.355 -67.189 1.00 77.69 219 ARG A C 1
ATOM 1754 O O . ARG A 1 219 ? 35.972 17.667 -66.188 1.00 77.69 219 ARG A O 1
ATOM 1761 N N . PRO A 1 220 ? 34.860 19.328 -67.202 1.00 80.69 220 PRO A N 1
ATOM 1762 C CA . PRO A 1 220 ? 33.916 19.496 -66.105 1.00 80.69 220 PRO A CA 1
ATOM 1763 C C . PRO A 1 220 ? 33.095 18.217 -65.865 1.00 80.69 220 PRO A C 1
ATOM 1765 O O . PRO A 1 220 ? 32.735 17.528 -66.818 1.00 80.69 220 PRO A O 1
ATOM 1768 N N . ILE A 1 221 ? 32.767 17.912 -64.605 1.00 74.25 221 ILE A N 1
ATOM 1769 C CA . ILE A 1 221 ? 32.101 16.656 -64.197 1.00 74.25 221 ILE A CA 1
ATOM 1770 C C . ILE A 1 221 ? 30.779 16.375 -64.938 1.00 74.25 221 ILE A C 1
ATOM 1772 O O . ILE A 1 221 ? 30.474 15.231 -65.261 1.00 74.25 221 ILE A O 1
ATOM 1776 N N . TRP A 1 222 ? 30.032 17.418 -65.302 1.00 73.56 222 TRP A N 1
ATOM 1777 C CA . TRP A 1 222 ? 28.763 17.323 -66.033 1.00 73.56 222 TRP A CA 1
ATOM 1778 C C . TRP A 1 222 ? 28.925 16.910 -67.504 1.00 73.56 222 TRP A C 1
ATOM 1780 O O . TRP A 1 222 ? 27.964 16.464 -68.126 1.00 73.56 222 TRP A O 1
ATOM 1790 N N . ALA A 1 223 ? 30.136 16.986 -68.063 1.00 76.81 223 ALA A N 1
ATOM 1791 C CA . ALA A 1 223 ? 30.414 16.533 -69.424 1.00 76.81 223 ALA A CA 1
ATOM 1792 C C . ALA A 1 223 ? 30.498 15.001 -69.548 1.00 76.81 223 ALA A C 1
ATOM 1794 O O . ALA A 1 223 ? 30.422 14.479 -70.656 1.00 76.81 223 ALA A O 1
ATOM 1795 N N . TYR A 1 224 ? 30.661 14.279 -68.434 1.00 74.31 224 TYR A N 1
ATOM 1796 C CA . TYR A 1 224 ? 30.789 12.817 -68.428 1.00 74.31 224 TYR A CA 1
ATOM 1797 C C . TYR A 1 224 ? 29.440 12.087 -68.303 1.00 74.31 224 TYR A C 1
ATOM 1799 O O . TYR A 1 224 ? 29.382 10.890 -68.562 1.00 74.31 224 TYR A O 1
ATOM 1807 N N . GLY A 1 225 ? 28.361 12.798 -67.943 1.00 66.25 225 GLY A N 1
ATOM 1808 C CA . GLY A 1 225 ? 26.999 12.252 -67.828 1.00 66.25 225 GLY A CA 1
ATOM 1809 C C . GLY A 1 225 ? 26.038 12.669 -68.949 1.00 66.25 225 GLY A C 1
ATOM 1810 O O . GLY A 1 225 ? 24.950 12.113 -69.060 1.00 66.25 225 GLY A O 1
ATOM 1811 N N . LEU A 1 226 ? 26.427 13.626 -69.796 1.00 60.38 226 LEU A N 1
ATOM 1812 C CA . LEU A 1 226 ? 25.622 14.089 -70.929 1.00 60.38 226 LEU A CA 1
ATOM 1813 C C . LEU A 1 226 ? 26.123 13.442 -72.223 1.00 60.38 226 LEU A C 1
ATOM 1815 O O . LEU A 1 226 ? 26.842 14.052 -73.015 1.00 60.38 226 LEU A O 1
ATOM 1819 N N . ALA A 1 227 ? 25.731 12.190 -72.451 1.00 51.72 227 ALA A N 1
ATOM 1820 C CA . ALA A 1 227 ? 25.801 11.613 -73.785 1.00 51.72 227 ALA A CA 1
ATOM 1821 C C . ALA A 1 227 ? 24.830 12.379 -74.706 1.00 51.72 227 ALA A C 1
ATOM 1823 O O . ALA A 1 227 ? 23.615 12.229 -74.618 1.00 51.72 227 ALA A O 1
ATOM 1824 N N . SER A 1 228 ? 25.396 13.227 -75.571 1.00 57.53 228 SER A N 1
ATOM 1825 C CA . SER A 1 228 ? 24.779 13.805 -76.775 1.00 57.53 228 SER A CA 1
ATOM 1826 C C . SER A 1 228 ? 23.406 14.475 -76.608 1.00 57.53 228 SER A C 1
ATOM 1828 O O . SER A 1 228 ? 22.391 13.958 -77.067 1.00 57.53 228 SER A O 1
ATOM 1830 N N . LEU A 1 229 ? 23.390 15.707 -76.096 1.00 50.09 229 LEU A N 1
ATOM 1831 C CA . LEU A 1 229 ? 22.398 16.696 -76.530 1.00 50.09 229 LEU A CA 1
ATOM 1832 C C . LEU A 1 229 ? 23.039 17.558 -77.619 1.00 50.09 229 LEU A C 1
ATOM 1834 O O . LEU A 1 229 ? 23.707 18.553 -77.345 1.00 50.09 229 LEU A O 1
ATOM 1838 N N . VAL A 1 230 ? 22.866 17.138 -78.873 1.00 51.19 230 VAL A N 1
ATOM 1839 C CA . VAL A 1 230 ? 23.095 18.011 -80.027 1.00 51.19 230 VAL A CA 1
ATOM 1840 C C . VAL A 1 230 ? 21.955 19.024 -80.026 1.00 51.19 230 VAL A C 1
ATOM 1842 O O . VAL A 1 230 ? 20.848 18.716 -80.458 1.00 51.19 230 VAL A O 1
ATOM 1845 N N . LEU A 1 231 ? 22.199 20.219 -79.495 1.00 49.94 231 LEU A N 1
ATOM 1846 C CA . LEU A 1 231 ? 21.295 21.346 -79.703 1.00 49.94 231 LEU A CA 1
ATOM 1847 C C . LEU A 1 231 ? 21.590 21.931 -81.093 1.00 49.94 231 LEU A C 1
ATOM 1849 O O . LEU A 1 231 ? 22.726 22.351 -81.332 1.00 49.94 231 LEU A O 1
ATOM 1853 N N . PRO A 1 232 ? 20.626 21.955 -82.030 1.00 43.19 232 PRO A N 1
ATOM 1854 C CA . PRO A 1 232 ? 20.835 22.615 -83.307 1.00 43.19 232 PRO A CA 1
ATOM 1855 C C . PRO A 1 232 ? 20.926 24.126 -83.075 1.00 43.19 232 PRO A C 1
ATOM 1857 O O . PRO A 1 232 ? 20.016 24.748 -82.527 1.00 43.19 232 PRO A O 1
ATOM 1860 N N . VAL A 1 233 ? 22.034 24.723 -83.509 1.00 46.94 233 VAL A N 1
ATOM 1861 C CA . VAL A 1 233 ? 22.160 26.175 -83.631 1.00 46.94 233 VAL A CA 1
ATOM 1862 C C . VAL A 1 233 ? 21.286 26.602 -84.808 1.00 46.94 233 VAL A C 1
ATOM 1864 O O . VAL A 1 233 ? 21.651 26.404 -85.965 1.00 46.94 233 VAL A O 1
ATOM 1867 N N . VAL A 1 234 ? 20.114 27.168 -84.523 1.00 42.53 234 VAL A N 1
ATOM 1868 C CA . VAL A 1 234 ? 19.343 27.906 -85.527 1.00 42.53 234 VAL A CA 1
ATOM 1869 C C . VAL A 1 234 ? 19.966 29.294 -85.636 1.00 42.53 234 VAL A C 1
ATOM 1871 O O . VAL A 1 234 ? 19.827 30.124 -84.741 1.00 42.53 234 VAL A O 1
ATOM 1874 N N . VAL A 1 235 ? 20.684 29.535 -86.731 1.00 47.50 235 VAL A N 1
ATOM 1875 C CA . VAL A 1 235 ? 21.120 30.877 -87.124 1.00 47.50 235 VAL A CA 1
ATOM 1876 C C . VAL A 1 235 ? 19.907 31.596 -87.712 1.00 47.50 235 VAL A C 1
ATOM 1878 O O . VAL A 1 235 ? 19.459 31.265 -88.808 1.00 47.50 235 VAL A O 1
ATOM 1881 N N . LEU A 1 236 ? 19.362 32.576 -86.991 1.00 38.28 236 LEU A N 1
ATOM 1882 C CA . LEU A 1 236 ? 18.448 33.559 -87.568 1.00 38.28 236 LEU A CA 1
ATOM 1883 C C . LEU A 1 236 ? 19.282 34.713 -88.130 1.00 38.28 236 LEU A C 1
ATOM 1885 O O . LEU A 1 236 ? 19.728 35.585 -87.389 1.00 38.28 236 LEU A O 1
ATOM 1889 N N . CYS A 1 237 ? 19.496 34.704 -89.445 1.00 40.88 237 CYS A N 1
ATOM 1890 C CA . CYS A 1 237 ? 19.895 35.900 -90.179 1.00 40.88 237 CYS A CA 1
ATOM 1891 C C . CYS A 1 237 ? 18.674 36.819 -90.317 1.00 40.88 237 CYS A C 1
ATOM 1893 O O . CYS A 1 237 ? 17.650 36.391 -90.849 1.00 40.88 237 CYS A O 1
ATOM 1895 N N . TYR A 1 238 ? 18.798 38.077 -89.901 1.00 42.91 238 TYR A N 1
ATOM 1896 C CA . TYR A 1 238 ? 17.983 39.170 -90.431 1.00 42.91 238 TYR A CA 1
ATOM 1897 C C . TYR A 1 238 ? 18.913 40.181 -91.105 1.00 42.91 238 TYR A C 1
ATOM 1899 O O . TYR A 1 238 ? 20.017 40.426 -90.615 1.00 42.91 238 TYR A O 1
ATOM 1907 N N . ALA A 1 239 ? 18.462 40.634 -92.276 1.00 52.66 239 ALA A N 1
ATOM 1908 C CA . ALA A 1 239 ? 19.147 41.494 -93.238 1.00 52.66 239 ALA A CA 1
ATOM 1909 C C . ALA A 1 239 ? 19.363 42.930 -92.744 1.00 52.66 239 ALA A C 1
ATOM 1911 O O . ALA A 1 239 ? 18.557 43.390 -91.903 1.00 52.66 239 ALA A O 1
#

Sequence (239 aa):
MSKYIVEYGATGMVLTNLAKVYAERGENKQAEAILWDGLKLDPNQENGLLWWAAIHEERLGQQGFLDSMNTAAAIPGSWRRQLWLARKSLEQERPQEAMQYYEVILNVAANHGDVLMQISGDLGTHGCLDGILTLIPPVYDPEKHDVHTGFNILQAYVEKGDYIMGQRFLQRIFVLDRPDIRECLHYYAAEFEKLKDAAEPLPQAQEEQVEVVAARFNRPIWAYGLASLVLPVVVLCYA

Folds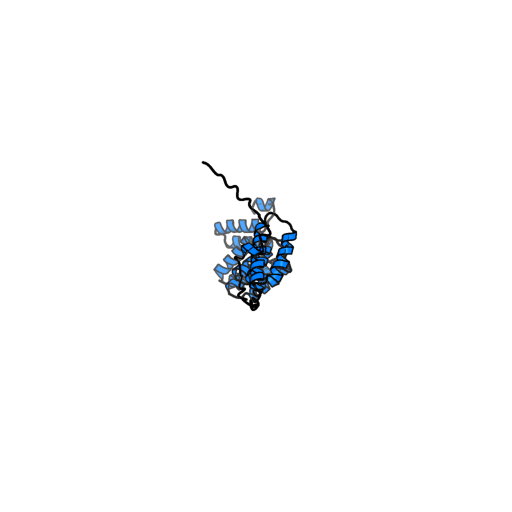eek 3Di:
DDPCCVVPNDELVNLLVVLVVCVVVVVNVVSLVSLVVSCL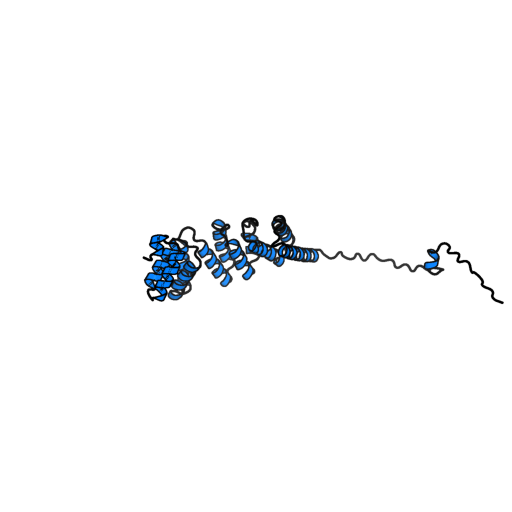RPVQPPSSLVVQLVVQCVVPNPVRNVVSLVVSVVRPPNLNSLLVVLLVCLVVVNNVSSLVSLQVSCVRDVLPACSLVSSLVSCVVSVVLVSLQPRRVVSDDLVRYDCNSLVSNLVSCLVVLVLPVSVVSLVNNVVVVDPVCVVVSVVSVVSSVVSVVVVDPDPPPPPPVPPPDDDDDPDPPVVVVDDDPPDDPDDDDDD

Radius of gyration: 34.69 Å; chains: 1; bounding box: 76×54×121 Å